Protein AF-A0A7S1RG28-F1 (afdb_monomer_lite)

Sequence (239 aa):
SLTQFTPASMEIRPFNLVERIYSILCLLFALITFSSFLGSITASISQLRKHTTECGKQQFILRTYFTKNKVSSGLSKTIWHFLKQNHFSQMTRGHKAHIEVLKLLPPHLQGMLNQELYHPYITRAPFFYHYAAFSSEGLVELCTKAISERTLICGEMLFTTGKVAEKMFFAASGFLRYEHPTGPCSQTIGTGAWIAEPVLWVKWVHVAPMIADTSSEIIALDAAGFRQIMPLFKRSLPF

InterPro domains:
  IPR000595 Cyclic nucleotide-binding domain [PS50042] (155-230)
  IPR014710 RmlC-like jelly roll fold [G3DSA:2.60.120.10] (98-237)
  IPR018490 Cyclic nucleotide-binding domain superfamily [SSF51206] (52-231)

Structure (mmCIF, N/CA/C/O backbone):
data_AF-A0A7S1RG28-F1
#
_entry.id   AF-A0A7S1RG28-F1
#
loop_
_atom_site.group_PDB
_atom_site.id
_atom_site.type_symbol
_atom_site.label_atom_id
_atom_site.label_alt_id
_atom_site.label_comp_id
_atom_site.label_asym_id
_atom_site.label_entity_id
_atom_site.label_seq_id
_atom_site.pdbx_PDB_ins_code
_atom_site.Cartn_x
_atom_site.Cartn_y
_atom_site.Cartn_z
_atom_site.occupancy
_atom_site.B_iso_or_equiv
_atom_site.auth_seq_id
_atom_site.auth_comp_id
_atom_site.auth_asym_id
_atom_site.auth_atom_id
_atom_site.pdbx_PDB_model_num
ATOM 1 N N . SER A 1 1 ? 35.827 -13.872 -40.451 1.00 44.75 1 SER A N 1
ATOM 2 C CA . SER A 1 1 ? 35.805 -12.449 -40.049 1.00 44.75 1 SER A CA 1
ATOM 3 C C . SER A 1 1 ? 36.229 -12.205 -38.591 1.00 44.75 1 SER A C 1
ATOM 5 O O . SER A 1 1 ? 36.011 -11.114 -38.088 1.00 44.75 1 SER A O 1
ATOM 7 N N . LEU A 1 2 ? 36.903 -13.156 -37.919 1.00 38.19 2 LEU A N 1
ATOM 8 C CA . LEU A 1 2 ? 37.447 -12.992 -36.555 1.00 38.19 2 LEU A CA 1
ATOM 9 C C . LEU A 1 2 ? 38.971 -12.720 -36.536 1.00 38.19 2 LEU A C 1
ATOM 11 O O . LEU A 1 2 ? 39.556 -12.504 -35.483 1.00 38.19 2 LEU A O 1
ATOM 15 N N . THR A 1 3 ? 39.625 -12.745 -37.700 1.00 42.38 3 THR A N 1
ATOM 16 C CA . THR A 1 3 ? 41.090 -12.699 -37.857 1.00 42.38 3 THR A CA 1
ATOM 17 C C . THR A 1 3 ? 41.675 -11.284 -37.917 1.00 42.38 3 THR A C 1
ATOM 19 O O . THR A 1 3 ? 42.869 -11.135 -38.129 1.00 42.38 3 THR A O 1
ATOM 22 N N . GLN A 1 4 ? 40.866 -10.239 -37.712 1.00 52.06 4 GLN A N 1
ATOM 23 C CA . GLN A 1 4 ? 41.288 -8.833 -37.820 1.00 52.06 4 GLN A CA 1
ATOM 24 C C . GLN A 1 4 ? 41.494 -8.142 -36.456 1.00 52.06 4 GLN A C 1
ATOM 26 O O . GLN A 1 4 ? 41.668 -6.930 -36.399 1.00 52.06 4 GLN A O 1
ATOM 31 N N . PHE A 1 5 ? 41.454 -8.896 -35.349 1.00 54.56 5 PHE A N 1
ATOM 32 C CA . PHE A 1 5 ? 41.591 -8.350 -33.988 1.00 54.56 5 PHE A CA 1
ATOM 33 C C . PHE A 1 5 ? 43.025 -8.334 -33.448 1.00 54.56 5 PHE A C 1
ATOM 35 O O . PHE A 1 5 ? 43.277 -7.795 -32.373 1.00 54.56 5 PHE A O 1
ATOM 42 N N . THR A 1 6 ? 43.981 -8.865 -34.200 1.00 51.84 6 THR A N 1
ATOM 43 C CA . THR A 1 6 ? 45.411 -8.689 -33.947 1.00 51.84 6 THR A CA 1
ATOM 44 C C . THR A 1 6 ? 46.063 -8.232 -35.251 1.00 51.84 6 THR A C 1
ATOM 46 O O . THR A 1 6 ? 45.635 -8.673 -36.320 1.00 51.84 6 THR A O 1
ATOM 49 N N . PRO A 1 7 ? 47.081 -7.352 -35.229 1.00 50.50 7 PRO A N 1
ATOM 50 C CA . PRO A 1 7 ? 47.873 -7.075 -36.418 1.00 50.50 7 PRO A CA 1
ATOM 51 C C . PRO A 1 7 ? 48.750 -8.306 -36.685 1.00 50.50 7 PRO A C 1
ATOM 53 O O . PRO A 1 7 ? 49.934 -8.330 -36.368 1.00 50.50 7 PRO A O 1
ATOM 56 N N . ALA A 1 8 ? 48.150 -9.376 -37.200 1.00 42.66 8 ALA A N 1
ATOM 57 C CA . ALA A 1 8 ? 48.842 -10.581 -37.616 1.00 42.66 8 ALA A CA 1
ATOM 58 C C . ALA A 1 8 ? 48.862 -10.634 -39.149 1.00 42.66 8 ALA A C 1
ATOM 60 O O . ALA A 1 8 ? 47.858 -10.927 -39.787 1.00 42.66 8 ALA A O 1
ATOM 61 N N . SER A 1 9 ? 50.044 -10.331 -39.697 1.00 49.97 9 SER A N 1
ATOM 62 C CA . SER A 1 9 ? 50.546 -10.763 -41.007 1.00 49.97 9 SER A CA 1
ATOM 63 C C . SER A 1 9 ? 49.628 -10.530 -42.217 1.00 49.97 9 SER A C 1
ATOM 65 O O . SER A 1 9 ? 48.937 -11.436 -42.676 1.00 49.97 9 SER A O 1
ATOM 67 N N . MET A 1 10 ? 49.708 -9.338 -42.814 1.00 56.50 10 MET A N 1
ATOM 68 C CA . MET A 1 10 ? 49.161 -9.080 -44.149 1.00 56.50 10 MET A CA 1
ATOM 69 C C . MET A 1 10 ? 50.280 -9.299 -45.184 1.00 56.50 10 MET A C 1
ATOM 71 O O . MET A 1 10 ? 51.261 -8.555 -45.198 1.00 56.50 10 MET A O 1
ATOM 75 N N . GLU A 1 11 ? 50.171 -10.335 -46.023 1.00 56.78 11 GLU A N 1
ATOM 76 C CA . GLU A 1 11 ? 51.178 -10.660 -47.057 1.00 56.78 11 GLU A CA 1
ATOM 77 C C . GLU A 1 11 ? 51.249 -9.614 -48.188 1.00 56.78 11 GLU A C 1
ATOM 79 O O . GLU A 1 11 ? 52.227 -9.561 -48.932 1.00 56.78 11 GLU A O 1
ATOM 84 N N . ILE A 1 12 ? 50.254 -8.727 -48.289 1.00 63.03 12 ILE A N 1
ATOM 85 C CA . ILE A 1 12 ? 50.165 -7.686 -49.318 1.00 63.03 12 ILE A CA 1
ATOM 86 C C . ILE A 1 12 ? 50.680 -6.366 -48.731 1.00 63.03 12 ILE A C 1
ATOM 88 O O . ILE A 1 12 ? 50.024 -5.747 -47.892 1.00 63.03 12 ILE A O 1
ATOM 92 N N . ARG A 1 13 ? 51.875 -5.940 -49.158 1.00 61.97 13 ARG A N 1
ATOM 93 C CA . ARG A 1 13 ? 52.488 -4.668 -48.743 1.00 61.97 13 ARG A CA 1
ATOM 94 C C . ARG A 1 13 ? 52.143 -3.563 -49.749 1.00 61.97 13 ARG A C 1
ATOM 96 O O . ARG A 1 13 ? 52.281 -3.801 -50.945 1.00 61.97 13 ARG A O 1
ATOM 103 N N . PRO A 1 14 ? 51.751 -2.357 -49.304 1.00 62.06 14 PRO A N 1
ATOM 104 C CA . PRO A 1 14 ? 51.474 -1.246 -50.209 1.00 62.06 14 PRO A CA 1
ATOM 105 C C . PRO A 1 14 ? 52.778 -0.723 -50.831 1.00 62.06 14 PRO A C 1
ATOM 107 O O . PRO A 1 14 ? 53.679 -0.239 -50.126 1.00 62.06 14 PRO A O 1
ATOM 110 N N . PHE A 1 15 ? 52.875 -0.809 -52.156 1.00 71.19 15 PHE A N 1
ATOM 111 C CA . PHE A 1 15 ? 54.041 -0.337 -52.909 1.00 71.19 15 PHE A CA 1
ATOM 112 C C . PHE A 1 15 ? 53.847 1.099 -53.402 1.00 71.19 15 PHE A C 1
ATOM 114 O O . PHE A 1 15 ? 54.808 1.867 -53.422 1.00 71.19 15 PHE A O 1
ATOM 121 N N . ASN A 1 16 ? 52.607 1.499 -53.700 1.00 81.75 16 ASN A N 1
ATOM 122 C CA . ASN A 1 16 ? 52.296 2.837 -54.201 1.00 81.75 16 ASN A CA 1
ATOM 123 C C . ASN A 1 16 ? 52.019 3.840 -53.068 1.00 81.75 16 ASN A C 1
ATOM 125 O O . ASN A 1 16 ? 51.442 3.502 -52.033 1.00 81.75 16 ASN A O 1
ATOM 129 N N . LEU A 1 17 ? 52.380 5.115 -53.277 1.00 82.12 17 LEU A N 1
ATOM 130 C CA . LEU A 1 17 ? 52.122 6.198 -52.311 1.00 82.12 17 LEU A CA 1
ATOM 131 C C . LEU A 1 17 ? 50.629 6.320 -51.958 1.00 82.12 17 LEU A C 1
ATOM 133 O O . LEU A 1 17 ? 50.288 6.493 -50.790 1.00 82.12 17 LEU A O 1
ATOM 137 N N . VAL A 1 18 ? 49.744 6.161 -52.947 1.00 82.88 18 VAL A N 1
ATOM 138 C CA . VAL A 1 18 ? 48.284 6.210 -52.758 1.00 82.88 18 VAL A CA 1
ATOM 139 C C . VAL A 1 18 ? 47.791 5.046 -51.888 1.00 82.88 18 VAL A C 1
ATOM 141 O O . VAL A 1 18 ? 47.014 5.258 -50.958 1.00 82.88 18 VAL A O 1
ATOM 144 N N . GLU A 1 19 ? 48.298 3.831 -52.118 1.00 82.56 19 GLU A N 1
ATOM 145 C CA . GLU A 1 19 ? 47.962 2.639 -51.320 1.00 82.56 19 GLU A CA 1
ATOM 146 C C . GLU A 1 19 ? 48.431 2.775 -49.865 1.00 82.56 19 GLU A C 1
ATOM 148 O O . GLU A 1 19 ? 47.734 2.352 -48.938 1.00 82.56 19 GLU A O 1
ATOM 153 N N . ARG A 1 20 ? 49.594 3.404 -49.642 1.00 82.88 20 ARG A N 1
ATOM 154 C CA . ARG A 1 20 ? 50.120 3.679 -48.296 1.00 82.88 20 ARG A CA 1
ATOM 155 C C . ARG A 1 20 ? 49.244 4.666 -47.536 1.00 82.88 20 ARG A C 1
ATOM 157 O O . ARG A 1 20 ? 48.901 4.395 -46.388 1.00 82.88 20 ARG A O 1
ATOM 164 N N . ILE A 1 21 ? 48.852 5.774 -48.169 1.00 86.94 21 ILE A N 1
ATOM 165 C CA . ILE A 1 21 ? 47.974 6.779 -47.550 1.00 86.94 21 ILE A CA 1
ATOM 166 C C . ILE A 1 21 ? 46.619 6.152 -47.199 1.00 86.94 21 ILE A C 1
ATOM 168 O O . ILE A 1 21 ? 46.148 6.304 -46.073 1.00 86.94 21 ILE A O 1
ATOM 172 N N . TYR A 1 22 ? 46.031 5.382 -48.118 1.00 83.56 22 TYR A N 1
ATOM 173 C CA . TYR A 1 22 ? 44.773 4.674 -47.871 1.00 83.56 22 TYR A CA 1
ATOM 174 C C . TYR A 1 22 ? 44.873 3.683 -46.700 1.00 83.56 22 TYR A C 1
ATOM 176 O O . TYR A 1 22 ? 44.004 3.663 -45.827 1.00 83.56 22 TYR A O 1
ATOM 184 N N . SER A 1 23 ? 45.961 2.908 -46.636 1.00 81.00 23 SER A N 1
ATOM 185 C CA . SER A 1 23 ? 46.205 1.951 -45.548 1.00 81.00 23 SER A CA 1
ATOM 186 C C . SER A 1 23 ? 46.335 2.646 -44.189 1.00 81.00 23 SER A C 1
ATOM 188 O O . SER A 1 23 ? 45.759 2.184 -43.206 1.00 81.00 23 SER A O 1
ATOM 190 N N . ILE A 1 24 ? 47.039 3.784 -44.128 1.00 85.12 24 ILE A N 1
ATOM 191 C CA . ILE A 1 24 ? 47.178 4.588 -42.902 1.00 85.12 24 ILE A CA 1
ATOM 192 C C . ILE A 1 24 ? 45.814 5.118 -42.447 1.00 85.12 24 ILE A C 1
ATOM 194 O O . ILE A 1 24 ? 45.475 4.997 -41.271 1.00 85.12 24 ILE A O 1
ATOM 198 N N . LEU A 1 25 ? 45.005 5.654 -43.367 1.00 85.62 25 LEU A N 1
ATOM 199 C CA . LEU A 1 25 ? 43.665 6.152 -43.045 1.00 85.62 25 LEU A CA 1
ATOM 200 C C . LEU A 1 25 ? 42.740 5.033 -42.546 1.00 85.62 25 LEU A C 1
ATOM 202 O O . LEU A 1 25 ? 42.034 5.225 -41.556 1.00 85.62 25 LEU A O 1
ATOM 206 N N . CYS A 1 26 ? 42.783 3.851 -43.168 1.00 83.00 26 CYS A N 1
ATOM 207 C CA . CYS A 1 26 ? 42.012 2.690 -42.720 1.00 83.00 26 CYS A CA 1
ATOM 208 C C . CYS A 1 26 ? 42.437 2.216 -41.325 1.00 83.00 26 CYS A C 1
ATOM 210 O O . CYS A 1 26 ? 41.577 1.914 -40.502 1.00 83.00 26 CYS A O 1
ATOM 212 N N . LEU A 1 27 ? 43.742 2.187 -41.032 1.00 83.50 27 LEU A N 1
ATOM 213 C CA . LEU A 1 27 ? 44.249 1.825 -39.706 1.00 83.50 27 LEU A CA 1
ATOM 214 C C . LEU A 1 27 ? 43.837 2.841 -38.637 1.00 83.50 27 LEU A C 1
ATOM 216 O O . LEU A 1 27 ? 43.422 2.441 -37.552 1.00 83.50 27 LEU A O 1
ATOM 220 N N . LEU A 1 28 ? 43.896 4.141 -38.940 1.00 86.81 28 LEU A N 1
ATOM 221 C CA . LEU A 1 28 ? 43.433 5.189 -38.026 1.00 86.81 28 LEU A CA 1
ATOM 222 C C . LEU A 1 28 ? 41.927 5.074 -37.759 1.00 86.81 28 LEU A C 1
ATOM 224 O O . LEU A 1 28 ? 41.500 5.134 -36.606 1.00 86.81 28 LEU A O 1
ATOM 228 N N . PHE A 1 29 ? 41.119 4.845 -38.796 1.00 85.50 29 PHE A N 1
ATOM 229 C CA . PHE A 1 29 ? 39.675 4.668 -38.645 1.00 85.50 29 PHE A CA 1
ATOM 230 C C . PHE A 1 29 ? 39.324 3.389 -37.869 1.00 85.50 29 PHE A C 1
ATOM 232 O O . PHE A 1 29 ? 38.474 3.413 -36.976 1.00 85.50 29 PHE A O 1
ATOM 239 N N . ALA A 1 30 ? 40.018 2.282 -38.145 1.00 83.44 30 ALA A N 1
ATOM 240 C CA . ALA A 1 30 ? 39.873 1.030 -37.407 1.00 83.44 30 ALA A CA 1
ATOM 241 C C . ALA A 1 30 ? 40.244 1.202 -35.926 1.00 83.44 30 ALA A C 1
ATOM 243 O O . ALA A 1 30 ? 39.520 0.735 -35.050 1.00 83.44 30 ALA A O 1
ATOM 244 N N . LEU A 1 31 ? 41.321 1.937 -35.628 1.00 86.31 31 LEU A N 1
ATOM 245 C CA . LEU A 1 31 ? 41.735 2.223 -34.255 1.00 86.31 31 LEU A CA 1
ATOM 246 C C . LEU A 1 31 ? 40.685 3.056 -33.504 1.00 86.31 31 LEU A C 1
ATOM 248 O O . LEU A 1 31 ? 40.368 2.751 -32.351 1.00 86.31 31 LEU A O 1
ATOM 252 N N . ILE A 1 32 ? 40.124 4.083 -34.150 1.00 88.44 32 ILE A N 1
ATOM 253 C CA . ILE A 1 32 ? 39.112 4.961 -33.546 1.00 88.44 32 ILE A CA 1
ATOM 254 C C . ILE A 1 32 ? 37.813 4.189 -33.282 1.00 88.44 32 ILE A C 1
ATOM 256 O O . ILE A 1 32 ? 37.275 4.241 -32.174 1.00 88.44 32 ILE A O 1
ATOM 260 N N . THR A 1 33 ? 37.322 3.444 -34.275 1.00 85.12 33 THR A N 1
ATOM 261 C CA . THR A 1 33 ? 36.082 2.660 -34.155 1.00 85.12 33 THR A CA 1
ATOM 262 C C . THR A 1 33 ? 36.212 1.548 -33.117 1.00 85.12 33 THR A C 1
ATOM 264 O O . THR A 1 33 ? 35.325 1.394 -32.276 1.00 85.12 33 THR A O 1
ATOM 267 N N . PHE A 1 34 ? 37.343 0.837 -33.091 1.00 86.88 34 PHE A N 1
ATOM 268 C CA . PHE A 1 34 ? 37.617 -0.183 -32.081 1.00 86.88 34 PHE A CA 1
ATOM 269 C C . PHE A 1 34 ? 37.698 0.405 -30.666 1.00 86.88 34 PHE A C 1
ATOM 271 O O . PHE A 1 34 ? 37.090 -0.132 -29.738 1.00 86.88 34 PHE A O 1
ATOM 278 N N . SER A 1 35 ? 38.383 1.540 -30.496 1.00 88.69 35 SER A N 1
ATOM 279 C CA . SER A 1 35 ? 38.493 2.209 -29.191 1.00 88.69 35 SER A CA 1
ATOM 280 C C . SER A 1 35 ? 37.133 2.692 -28.678 1.00 88.69 35 SER A C 1
ATOM 282 O O . SER A 1 35 ? 36.817 2.513 -27.502 1.00 88.69 35 SER A O 1
ATOM 284 N N . SER A 1 36 ? 36.298 3.253 -29.559 1.00 87.81 36 SER A N 1
ATOM 285 C CA . SER A 1 36 ? 34.933 3.666 -29.216 1.00 87.81 36 SER A CA 1
ATOM 286 C C . SER A 1 36 ? 34.069 2.471 -28.802 1.00 87.81 36 SER A C 1
ATOM 288 O O . SER A 1 36 ? 33.423 2.511 -27.754 1.00 87.81 36 SER A O 1
ATOM 290 N N . PHE A 1 37 ? 34.132 1.372 -29.557 1.00 88.69 37 PHE A N 1
ATOM 291 C CA . PHE A 1 37 ? 33.392 0.146 -29.263 1.00 88.69 37 PHE A CA 1
ATOM 292 C C . PHE A 1 37 ? 33.781 -0.465 -27.908 1.00 88.69 37 PHE A C 1
ATOM 294 O O . PHE A 1 37 ? 32.912 -0.782 -27.089 1.00 88.69 37 PHE A O 1
ATOM 301 N N . LEU A 1 38 ? 35.085 -0.566 -27.627 1.00 89.06 38 LEU A N 1
ATOM 302 C CA . LEU A 1 38 ? 35.592 -1.067 -26.349 1.00 89.06 38 LEU A CA 1
ATOM 303 C C . LEU A 1 38 ? 35.179 -0.158 -25.177 1.00 89.06 38 LEU A C 1
ATOM 305 O O . LEU A 1 38 ? 34.812 -0.649 -24.102 1.00 89.06 38 LEU A O 1
ATOM 309 N N . GLY A 1 39 ? 35.174 1.160 -25.397 1.00 88.50 39 GLY A N 1
ATOM 310 C CA . GLY A 1 39 ? 34.684 2.151 -24.440 1.00 88.50 39 GLY A CA 1
ATOM 311 C C . GLY A 1 39 ? 33.201 1.969 -24.106 1.00 88.50 39 GLY A C 1
ATOM 312 O O . GLY A 1 39 ? 32.841 1.927 -22.929 1.00 88.50 39 GLY A O 1
ATOM 313 N N . SER A 1 40 ? 32.344 1.776 -25.111 1.00 86.31 40 SER A N 1
ATOM 314 C CA . SER A 1 40 ? 30.903 1.557 -24.923 1.00 86.31 40 SER A CA 1
ATOM 315 C C . SER A 1 40 ? 30.583 0.257 -24.184 1.00 86.31 40 SER A C 1
ATOM 317 O O . SER A 1 40 ? 29.731 0.258 -23.290 1.00 86.31 40 SER A O 1
ATOM 319 N N . ILE A 1 41 ? 31.283 -0.843 -24.492 1.00 87.81 41 ILE A N 1
ATOM 320 C CA . ILE A 1 41 ? 31.136 -2.109 -23.752 1.00 87.81 41 ILE A CA 1
ATOM 321 C C . ILE A 1 41 ? 31.516 -1.903 -22.285 1.00 87.81 41 ILE A C 1
ATOM 323 O O . ILE A 1 41 ? 30.764 -2.272 -21.382 1.00 87.81 41 ILE A O 1
ATOM 327 N N . THR A 1 42 ? 32.661 -1.265 -22.039 1.00 86.62 42 THR A N 1
ATOM 328 C CA . THR A 1 42 ? 33.159 -1.020 -20.680 1.00 86.62 42 THR A CA 1
ATOM 329 C C . THR A 1 42 ? 32.208 -0.122 -19.888 1.00 86.62 42 THR A C 1
ATOM 331 O O . THR A 1 42 ? 31.895 -0.420 -18.733 1.00 86.62 42 THR A O 1
ATOM 334 N N . ALA A 1 43 ? 31.686 0.941 -20.507 1.00 82.94 43 ALA A N 1
ATOM 335 C CA . ALA A 1 43 ? 30.702 1.831 -19.899 1.00 82.94 43 ALA A CA 1
ATOM 336 C C . ALA A 1 43 ? 29.400 1.092 -19.549 1.00 82.94 43 ALA A C 1
ATOM 338 O O . ALA A 1 43 ? 28.902 1.232 -18.432 1.00 82.94 43 ALA A O 1
ATOM 339 N N . SER A 1 44 ? 28.899 0.242 -20.450 1.00 77.19 44 SER A N 1
ATOM 340 C CA . SER A 1 44 ? 27.684 -0.559 -20.234 1.00 77.19 44 SER A CA 1
ATOM 341 C C . SER A 1 44 ? 27.857 -1.562 -19.089 1.00 77.19 44 SER A C 1
ATOM 343 O O . SER A 1 44 ? 27.002 -1.667 -18.210 1.00 77.19 44 SER A O 1
ATOM 345 N N . ILE A 1 45 ? 29.003 -2.250 -19.032 1.00 82.44 45 ILE A N 1
ATOM 346 C CA . ILE A 1 45 ? 29.341 -3.159 -17.926 1.00 82.44 45 ILE A CA 1
ATOM 347 C C . ILE A 1 45 ? 29.459 -2.384 -16.607 1.00 82.44 45 ILE A C 1
ATOM 349 O O . ILE A 1 45 ? 29.001 -2.862 -15.569 1.00 82.44 45 ILE A O 1
ATOM 353 N N . SER A 1 46 ? 30.048 -1.186 -16.627 1.00 75.88 46 SER A N 1
ATOM 354 C CA . SER A 1 46 ? 30.174 -0.330 -15.444 1.00 75.88 46 SER A CA 1
ATOM 355 C C . SER A 1 46 ? 28.809 0.134 -14.924 1.00 75.88 46 SER A C 1
ATOM 357 O O . SER A 1 46 ? 28.544 0.037 -13.725 1.00 75.88 46 SER A O 1
ATOM 359 N N . GLN A 1 47 ? 27.901 0.545 -15.815 1.00 68.06 47 GLN A N 1
ATOM 360 C CA . GLN A 1 47 ? 26.523 0.909 -15.467 1.00 68.06 47 GLN A CA 1
ATOM 361 C C . GLN A 1 47 ? 25.744 -0.281 -14.884 1.00 68.06 47 GLN A C 1
ATOM 363 O O . GLN A 1 47 ? 25.133 -0.152 -13.821 1.00 68.06 47 GLN A O 1
ATOM 368 N N . LEU A 1 48 ? 25.843 -1.461 -15.506 1.00 65.88 48 LEU A N 1
ATOM 369 C CA . LEU A 1 48 ? 25.205 -2.689 -15.018 1.00 65.88 48 LEU A CA 1
ATOM 370 C C . LEU A 1 48 ? 25.744 -3.109 -13.637 1.00 65.88 48 LEU A C 1
ATOM 372 O O . LEU A 1 48 ? 24.991 -3.497 -12.736 1.00 65.88 48 LEU A O 1
ATOM 376 N N . ARG A 1 49 ? 27.061 -2.979 -13.430 1.00 63.94 49 ARG A N 1
ATOM 377 C CA . ARG A 1 49 ? 27.694 -3.226 -12.129 1.00 63.94 49 ARG A CA 1
ATOM 378 C C . ARG A 1 49 ? 27.278 -2.194 -11.090 1.00 63.94 49 ARG A C 1
ATOM 380 O O . ARG A 1 49 ? 27.060 -2.590 -9.949 1.00 63.94 49 ARG A O 1
ATOM 387 N N . LYS A 1 50 ? 27.130 -0.913 -11.439 1.00 53.50 50 LYS A N 1
ATOM 388 C CA . LYS A 1 50 ? 26.709 0.150 -10.507 1.00 53.50 50 LYS A CA 1
ATOM 389 C C . LYS A 1 50 ? 25.357 -0.177 -9.860 1.00 53.50 50 LYS A C 1
ATOM 391 O O . LYS A 1 50 ? 25.264 -0.160 -8.638 1.00 53.50 50 LYS A O 1
ATOM 396 N N . HIS A 1 51 ? 24.374 -0.612 -10.652 1.00 48.12 51 HIS A N 1
ATOM 397 C CA . HIS A 1 51 ? 23.037 -0.973 -10.158 1.00 48.12 51 HIS A CA 1
ATOM 398 C C . HIS A 1 51 ? 23.026 -2.251 -9.293 1.00 48.12 51 HIS A C 1
ATOM 400 O O . HIS A 1 51 ? 22.278 -2.356 -8.326 1.00 48.12 51 HIS A O 1
ATOM 406 N N . THR A 1 52 ? 23.895 -3.222 -9.594 1.00 53.22 52 THR A N 1
ATOM 407 C CA . THR A 1 52 ? 23.991 -4.478 -8.822 1.00 53.22 52 THR A CA 1
ATOM 408 C C . THR A 1 52 ? 24.833 -4.315 -7.545 1.00 53.22 52 THR A C 1
ATOM 410 O O . THR A 1 52 ? 24.639 -5.025 -6.557 1.00 53.22 52 THR A O 1
ATOM 413 N N . THR A 1 53 ? 25.781 -3.371 -7.534 1.00 55.59 53 THR A N 1
ATOM 414 C CA . THR A 1 53 ? 26.746 -3.222 -6.435 1.00 55.59 53 THR A CA 1
ATOM 415 C C . THR A 1 53 ? 26.276 -2.344 -5.286 1.00 55.59 53 THR A C 1
ATOM 417 O O . THR A 1 53 ? 26.785 -2.553 -4.195 1.00 55.59 53 THR A O 1
ATOM 420 N N . GLU A 1 54 ? 25.345 -1.400 -5.438 1.00 57.31 54 GLU A N 1
ATOM 421 C CA . GLU A 1 54 ? 24.966 -0.518 -4.314 1.00 57.31 54 GLU A CA 1
ATOM 422 C C . GLU A 1 54 ? 24.290 -1.276 -3.159 1.00 57.31 54 GLU A C 1
ATOM 424 O O . GLU A 1 54 ? 24.723 -1.165 -2.009 1.00 57.31 54 GLU A O 1
ATOM 429 N N . CYS A 1 55 ? 23.334 -2.155 -3.468 1.00 54.28 55 CYS A N 1
ATOM 430 C CA . CYS A 1 55 ? 22.695 -3.035 -2.485 1.00 54.28 55 CYS A CA 1
ATOM 431 C C . CYS A 1 55 ? 23.708 -4.014 -1.851 1.00 54.28 55 CYS A C 1
ATOM 433 O O . CYS A 1 55 ? 23.784 -4.147 -0.627 1.00 54.28 55 CYS A O 1
ATOM 435 N N . GLY A 1 56 ? 24.572 -4.633 -2.668 1.00 60.81 56 GLY A N 1
ATOM 436 C CA . GLY A 1 56 ? 25.626 -5.536 -2.189 1.00 60.81 56 GLY A CA 1
ATOM 437 C C . GLY A 1 56 ? 26.707 -4.842 -1.347 1.00 60.81 56 GLY A C 1
ATOM 438 O O . GLY A 1 56 ? 27.201 -5.415 -0.375 1.00 60.81 56 GLY A O 1
ATOM 439 N N . LYS A 1 57 ? 27.048 -3.586 -1.663 1.00 69.44 57 LYS A N 1
ATOM 440 C CA . LYS A 1 57 ? 28.018 -2.764 -0.921 1.00 69.44 57 LYS A CA 1
ATOM 441 C C . LYS A 1 57 ? 27.496 -2.409 0.464 1.00 69.44 57 LYS A C 1
ATOM 443 O O . LYS A 1 57 ? 28.219 -2.598 1.438 1.00 69.44 57 LYS A O 1
ATOM 448 N N . GLN A 1 58 ? 26.250 -1.946 0.575 1.00 63.09 58 GLN A N 1
ATOM 449 C CA . GLN A 1 58 ? 25.643 -1.635 1.874 1.00 63.09 58 GLN A CA 1
ATOM 450 C C . GLN A 1 58 ? 25.539 -2.887 2.759 1.00 63.09 58 GLN A C 1
ATOM 452 O O . GLN A 1 58 ? 25.890 -2.845 3.939 1.00 63.09 58 GLN A O 1
ATOM 457 N N . GLN A 1 59 ? 25.169 -4.030 2.169 1.00 68.88 59 GLN A N 1
ATOM 458 C CA . GLN A 1 59 ? 25.178 -5.334 2.839 1.00 68.88 59 GLN A CA 1
ATOM 459 C C . GLN A 1 59 ? 26.569 -5.718 3.364 1.00 68.88 59 GLN A C 1
ATOM 461 O O . GLN A 1 59 ? 26.703 -6.182 4.499 1.00 68.88 59 GLN A O 1
ATOM 466 N N . PHE A 1 60 ? 27.609 -5.514 2.556 1.00 73.12 60 PHE A N 1
ATOM 467 C CA . PHE A 1 60 ? 28.989 -5.822 2.923 1.00 73.12 60 PHE A CA 1
ATOM 468 C C . PHE A 1 60 ? 29.522 -4.913 4.043 1.00 73.12 60 PHE A C 1
ATOM 470 O O . PHE A 1 60 ? 30.115 -5.406 5.008 1.00 73.12 60 PHE A O 1
ATOM 477 N N . ILE A 1 61 ? 29.276 -3.602 3.956 1.00 74.19 61 ILE A N 1
ATOM 478 C CA . ILE A 1 61 ? 29.694 -2.618 4.967 1.00 74.19 61 ILE A CA 1
ATOM 479 C C . ILE A 1 61 ? 29.059 -2.943 6.321 1.00 74.19 61 ILE A C 1
ATOM 481 O O . ILE A 1 61 ? 29.757 -2.984 7.334 1.00 74.19 61 ILE A O 1
ATOM 485 N N . LEU A 1 62 ? 27.761 -3.253 6.336 1.00 73.50 62 LEU A N 1
ATOM 486 C CA . LEU A 1 62 ? 27.031 -3.566 7.561 1.00 73.50 62 LEU A CA 1
ATOM 487 C C . LEU A 1 62 ? 27.539 -4.853 8.233 1.00 73.50 62 LEU A C 1
ATOM 489 O O . LEU A 1 62 ? 27.777 -4.867 9.441 1.00 73.50 62 LEU A O 1
ATOM 493 N N . ARG A 1 63 ? 27.780 -5.921 7.455 1.00 73.88 63 ARG A N 1
ATOM 494 C CA . ARG A 1 63 ? 28.392 -7.159 7.979 1.00 73.88 63 ARG A CA 1
ATOM 495 C C . ARG A 1 63 ? 29.764 -6.885 8.583 1.00 73.88 63 ARG A C 1
ATOM 497 O O . ARG A 1 63 ? 30.062 -7.356 9.675 1.00 73.88 63 ARG A O 1
ATOM 504 N N . THR A 1 64 ? 30.577 -6.091 7.892 1.00 76.56 64 THR A N 1
ATOM 505 C CA . THR A 1 64 ? 31.920 -5.721 8.355 1.00 76.56 64 THR A CA 1
ATOM 506 C C . THR A 1 64 ? 31.860 -4.913 9.654 1.00 76.56 64 THR A C 1
ATOM 508 O O . THR A 1 64 ? 32.670 -5.132 10.554 1.00 76.56 64 THR A O 1
ATOM 511 N N . TYR A 1 65 ? 30.879 -4.019 9.788 1.00 72.50 65 TYR A N 1
ATOM 512 C CA . TYR A 1 65 ? 30.664 -3.215 10.989 1.00 72.50 65 TYR A CA 1
ATOM 513 C C . TYR A 1 65 ? 30.275 -4.064 12.210 1.00 72.50 65 TYR A C 1
ATOM 515 O O . TYR A 1 65 ? 30.853 -3.882 13.283 1.00 72.50 65 TYR A O 1
ATOM 523 N N . PHE A 1 66 ? 29.356 -5.026 12.058 1.00 77.19 66 PHE A N 1
ATOM 524 C CA . PHE A 1 66 ? 28.965 -5.921 13.157 1.00 77.19 66 PHE A CA 1
ATOM 525 C C . PHE A 1 66 ? 30.115 -6.815 13.621 1.00 77.19 66 PHE A C 1
ATOM 527 O O . PHE A 1 66 ? 30.320 -6.968 14.826 1.00 77.19 66 PHE A O 1
ATOM 534 N N . THR A 1 67 ? 30.911 -7.331 12.680 1.00 75.00 67 THR A N 1
ATOM 535 C CA . THR A 1 67 ? 32.094 -8.142 12.993 1.00 75.00 67 THR A CA 1
ATOM 536 C C . THR A 1 67 ? 33.159 -7.328 13.732 1.00 75.00 67 THR A C 1
ATOM 538 O O . THR A 1 67 ? 33.720 -7.809 14.714 1.00 75.00 67 THR A O 1
ATOM 541 N N . LYS A 1 68 ? 33.418 -6.079 13.315 1.00 78.25 68 LYS A N 1
ATOM 542 C CA . LYS A 1 68 ? 34.417 -5.208 13.963 1.00 78.25 68 LYS A CA 1
ATOM 543 C C . LYS A 1 68 ? 34.025 -4.799 15.384 1.00 78.25 68 LYS A C 1
ATOM 545 O O . LYS A 1 68 ? 34.883 -4.781 16.259 1.00 78.25 68 LYS A O 1
ATOM 550 N N . ASN A 1 69 ? 32.747 -4.511 15.621 1.00 74.94 69 ASN A N 1
ATOM 551 C CA . ASN A 1 69 ? 32.258 -4.059 16.928 1.00 74.94 69 ASN A CA 1
ATOM 552 C C . ASN A 1 69 ? 31.818 -5.204 17.857 1.00 74.94 69 ASN A C 1
ATOM 554 O O . ASN A 1 69 ? 31.249 -4.939 18.912 1.00 74.94 69 ASN A O 1
ATOM 558 N N . LYS A 1 70 ? 32.067 -6.471 17.483 1.00 81.69 70 LYS A N 1
ATOM 559 C CA . LYS A 1 70 ? 31.709 -7.672 18.266 1.00 81.69 70 LYS A CA 1
ATOM 560 C C . LYS A 1 70 ? 30.246 -7.671 18.735 1.00 81.69 70 LYS A C 1
ATOM 562 O O . LYS A 1 70 ? 29.938 -8.054 19.863 1.00 81.69 70 LYS A O 1
ATOM 567 N N . VAL A 1 71 ? 29.336 -7.232 17.867 1.00 72.25 71 VAL A N 1
ATOM 568 C CA . VAL A 1 71 ? 27.902 -7.203 18.176 1.00 72.25 71 VAL A CA 1
ATOM 569 C C . VAL A 1 71 ? 27.406 -8.638 18.369 1.00 72.25 71 VAL A C 1
ATOM 571 O O . VAL A 1 71 ? 27.758 -9.531 17.598 1.00 72.25 71 VAL A O 1
ATOM 574 N N . SER A 1 72 ? 26.578 -8.867 19.394 1.00 76.75 72 SER A N 1
ATOM 575 C CA . SER A 1 72 ? 25.997 -10.186 19.674 1.00 76.75 72 SER A CA 1
ATOM 576 C C . SER A 1 72 ? 25.361 -10.790 18.417 1.00 76.75 72 SER A C 1
ATOM 578 O O . SER A 1 72 ? 24.665 -10.107 17.657 1.00 76.75 72 SER A O 1
ATOM 580 N N . SER A 1 73 ? 25.595 -12.083 18.187 1.00 71.19 73 SER A N 1
ATOM 581 C CA . SER A 1 73 ? 25.115 -12.796 16.999 1.00 71.19 73 SER A CA 1
ATOM 582 C C . SER A 1 73 ? 23.585 -12.842 16.922 1.00 71.19 73 SER A C 1
ATOM 584 O O . SER A 1 73 ? 23.036 -12.823 15.822 1.00 71.19 73 SER A O 1
ATOM 586 N N . GLY A 1 74 ? 22.897 -12.831 18.070 1.00 64.81 74 GLY A N 1
ATOM 587 C CA . GLY A 1 74 ? 21.440 -12.708 18.149 1.00 64.81 74 GLY A CA 1
ATOM 588 C C . GLY A 1 74 ? 20.959 -11.342 17.659 1.00 64.81 74 GLY A C 1
ATOM 589 O O . GLY A 1 74 ? 20.170 -11.271 16.722 1.00 64.81 74 GLY A O 1
ATOM 590 N N . LEU A 1 75 ? 21.516 -10.259 18.208 1.00 56.44 75 LEU A N 1
ATOM 591 C CA . LEU A 1 75 ? 21.167 -8.886 17.826 1.00 56.44 75 LEU A CA 1
ATOM 592 C C . LEU A 1 75 ? 21.507 -8.596 16.354 1.00 56.44 75 LEU A C 1
ATOM 594 O O . LEU A 1 75 ? 20.695 -8.029 15.631 1.00 56.44 75 LEU A O 1
ATOM 598 N N . SER A 1 76 ? 22.665 -9.059 15.881 1.00 60.22 76 SER A N 1
ATOM 599 C CA . SER A 1 76 ? 23.093 -8.900 14.485 1.00 60.22 76 SER A CA 1
ATOM 600 C C . SER A 1 76 ? 22.162 -9.622 13.510 1.00 60.22 76 SER A C 1
ATOM 602 O O . SER A 1 76 ? 21.850 -9.083 12.452 1.00 60.22 76 SER A O 1
ATOM 604 N N . LYS A 1 77 ? 21.687 -10.827 13.859 1.00 65.81 77 LYS A N 1
ATOM 605 C CA . LYS A 1 77 ? 20.704 -11.568 13.053 1.00 65.81 77 LYS A CA 1
ATOM 606 C C . LYS A 1 77 ? 19.356 -10.858 13.026 1.00 65.81 77 LYS A C 1
ATOM 608 O O . LYS A 1 77 ? 18.779 -10.749 11.950 1.00 65.81 77 LYS A O 1
ATOM 613 N N . THR A 1 78 ? 18.892 -10.345 14.164 1.00 58.72 78 THR A N 1
ATOM 614 C CA . THR A 1 78 ? 17.636 -9.590 14.248 1.00 58.72 78 THR A CA 1
ATOM 615 C C . THR A 1 78 ? 17.706 -8.308 13.421 1.00 58.72 78 THR A C 1
ATOM 617 O O . THR A 1 78 ? 16.833 -8.077 12.590 1.00 58.72 78 THR A O 1
ATOM 620 N N . ILE A 1 79 ? 18.784 -7.525 13.549 1.00 62.28 79 ILE A N 1
ATOM 621 C CA . ILE A 1 79 ? 18.992 -6.302 12.757 1.00 62.28 79 ILE A CA 1
ATOM 622 C C . ILE A 1 79 ? 19.136 -6.632 11.263 1.00 62.28 79 ILE A C 1
ATOM 624 O O . ILE A 1 79 ? 18.583 -5.935 10.417 1.00 62.28 79 ILE A O 1
ATOM 628 N N . TRP A 1 80 ? 19.837 -7.714 10.913 1.00 66.62 80 TRP A N 1
ATOM 629 C CA . TRP A 1 80 ? 19.984 -8.156 9.524 1.00 66.62 80 TRP A CA 1
ATOM 630 C C . TRP A 1 80 ? 18.657 -8.600 8.906 1.00 66.62 80 TRP A C 1
ATOM 632 O O . TRP A 1 80 ? 18.358 -8.248 7.766 1.00 66.62 80 TRP A O 1
ATOM 642 N N . HIS A 1 81 ? 17.862 -9.371 9.650 1.00 60.25 81 HIS A N 1
ATOM 643 C CA . HIS A 1 81 ? 16.537 -9.810 9.229 1.00 60.25 81 HIS A CA 1
ATOM 644 C C . HIS A 1 81 ? 15.619 -8.604 9.011 1.00 60.25 81 HIS A C 1
ATOM 646 O O . HIS A 1 81 ? 15.042 -8.462 7.936 1.00 60.25 81 HIS A O 1
ATOM 652 N N . PHE A 1 82 ? 15.611 -7.681 9.972 1.00 57.62 82 PHE A N 1
ATOM 653 C CA . PHE A 1 82 ? 14.873 -6.429 9.908 1.00 57.62 82 PHE A CA 1
ATOM 654 C C . PHE A 1 82 ? 15.277 -5.582 8.690 1.00 57.62 82 PHE A C 1
ATOM 656 O O . PHE A 1 82 ? 14.429 -5.218 7.889 1.00 57.62 82 PHE A O 1
ATOM 663 N N . LEU A 1 83 ? 16.568 -5.323 8.456 1.00 59.28 83 LEU A N 1
ATOM 664 C CA . LEU A 1 83 ? 17.020 -4.510 7.314 1.00 59.28 83 LEU A CA 1
ATOM 665 C C . LEU A 1 83 ? 16.795 -5.190 5.956 1.00 59.28 83 LEU A C 1
ATOM 667 O O . LEU A 1 83 ? 16.482 -4.516 4.973 1.00 59.28 83 LEU A O 1
ATOM 671 N N . LYS A 1 84 ? 16.894 -6.524 5.894 1.00 62.47 84 LYS A N 1
ATOM 672 C CA . LYS A 1 84 ? 16.556 -7.291 4.688 1.00 62.47 84 LYS A CA 1
ATOM 673 C C . LYS A 1 84 ? 15.071 -7.226 4.354 1.00 62.47 84 LYS A C 1
ATOM 675 O O . LYS A 1 84 ? 14.736 -7.188 3.176 1.00 62.47 84 LYS A O 1
ATOM 680 N N . GLN A 1 85 ? 14.223 -7.184 5.375 1.00 54.25 85 GLN A N 1
ATOM 681 C CA . GLN A 1 85 ? 12.775 -7.095 5.243 1.00 54.25 85 GLN A CA 1
ATOM 682 C C . GLN A 1 85 ? 12.259 -5.651 5.111 1.00 54.25 85 GLN A C 1
ATOM 684 O O . GLN A 1 85 ? 11.158 -5.463 4.598 1.00 54.25 85 GLN A O 1
ATOM 689 N N . ASN A 1 86 ? 13.052 -4.641 5.496 1.00 51.03 86 ASN A N 1
ATOM 690 C CA . ASN A 1 86 ? 12.622 -3.239 5.546 1.00 51.03 86 ASN A CA 1
ATOM 691 C C . ASN A 1 86 ? 13.290 -2.299 4.529 1.00 51.03 86 ASN A C 1
ATOM 693 O O . ASN A 1 86 ? 12.639 -1.351 4.108 1.00 51.03 86 ASN A O 1
ATOM 697 N N . HIS A 1 87 ? 14.551 -2.524 4.136 1.00 50.62 87 HIS A N 1
ATOM 698 C CA . HIS A 1 87 ? 15.310 -1.610 3.259 1.00 50.62 87 HIS A CA 1
ATOM 699 C C . HIS A 1 87 ? 15.596 -2.217 1.877 1.00 50.62 87 HIS A C 1
ATOM 701 O O . HIS A 1 87 ? 15.486 -1.542 0.858 1.00 50.62 87 HIS A O 1
ATOM 707 N N . PHE A 1 88 ? 15.925 -3.512 1.803 1.00 50.97 88 PHE A N 1
ATOM 708 C CA . PHE A 1 88 ? 16.190 -4.164 0.510 1.00 50.97 88 PHE A CA 1
ATOM 709 C C . PHE A 1 88 ? 14.908 -4.526 -0.264 1.00 50.97 88 PHE A C 1
ATOM 711 O O . PHE A 1 88 ? 14.941 -4.627 -1.486 1.00 50.97 88 PHE A O 1
ATOM 718 N N . SER A 1 89 ? 13.774 -4.641 0.425 1.00 46.16 89 SER A N 1
ATOM 719 C CA . SER A 1 89 ? 12.431 -4.867 -0.136 1.00 46.16 89 SER A CA 1
ATOM 720 C C . SER A 1 89 ? 11.770 -3.591 -0.671 1.00 46.16 89 SER A C 1
ATOM 722 O O . SER A 1 89 ? 11.059 -3.674 -1.671 1.00 46.16 89 SER A O 1
ATOM 724 N N . GLN A 1 90 ? 12.055 -2.412 -0.095 1.00 46.47 90 GLN A N 1
ATOM 725 C CA . GLN A 1 90 ? 11.578 -1.115 -0.617 1.00 46.47 90 GLN A CA 1
ATOM 726 C C . GLN A 1 90 ? 12.060 -0.847 -2.052 1.00 46.47 90 GLN A C 1
ATOM 728 O O . GLN A 1 90 ? 11.366 -0.216 -2.839 1.00 46.47 90 GLN A O 1
ATOM 733 N N . MET A 1 91 ? 13.212 -1.402 -2.444 1.00 46.25 91 MET A N 1
ATOM 734 C CA . MET A 1 91 ? 13.720 -1.309 -3.819 1.00 46.25 91 MET A CA 1
ATOM 735 C C . MET A 1 91 ? 12.917 -2.149 -4.833 1.00 46.25 91 MET A C 1
ATOM 737 O O . MET A 1 91 ? 13.165 -2.039 -6.029 1.00 46.25 91 MET A O 1
ATOM 741 N N . THR A 1 92 ? 11.991 -3.016 -4.393 1.00 46.50 92 THR A N 1
ATOM 742 C CA . THR A 1 92 ? 11.318 -3.995 -5.278 1.00 46.50 92 THR A CA 1
ATOM 743 C C . THR A 1 92 ? 9.887 -3.597 -5.663 1.00 46.50 92 THR A C 1
ATOM 745 O O . THR A 1 92 ? 9.378 -4.075 -6.673 1.00 46.50 92 THR A O 1
ATOM 748 N N . ARG A 1 93 ? 9.231 -2.703 -4.912 1.00 51.91 93 ARG A N 1
ATOM 749 C CA . ARG A 1 93 ? 7.919 -2.140 -5.269 1.00 51.91 93 ARG A CA 1
ATOM 750 C C . ARG A 1 93 ? 8.026 -0.623 -5.330 1.00 51.91 93 ARG A C 1
ATOM 752 O O . ARG A 1 93 ? 7.901 0.053 -4.321 1.00 51.91 93 ARG A O 1
ATOM 759 N N . GLY A 1 94 ? 8.291 -0.087 -6.518 1.00 56.97 94 GLY A N 1
ATOM 760 C CA . GLY A 1 94 ? 8.135 1.347 -6.740 1.00 56.97 94 GLY A CA 1
ATOM 761 C C . GLY A 1 94 ? 6.656 1.716 -6.650 1.00 56.97 94 GLY A C 1
ATOM 762 O O . GLY A 1 94 ? 5.850 1.135 -7.376 1.00 56.97 94 GLY A O 1
ATOM 763 N N . HIS A 1 9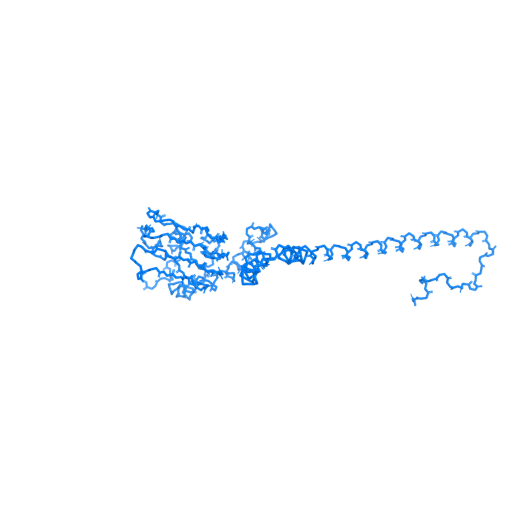5 ? 6.305 2.668 -5.781 1.00 60.03 95 HIS A N 1
ATOM 764 C CA . HIS A 1 95 ? 4.960 3.252 -5.738 1.00 60.03 95 HIS A CA 1
ATOM 765 C C . HIS A 1 95 ? 4.540 3.732 -7.115 1.00 60.03 95 HIS A C 1
ATOM 767 O O . HIS A 1 95 ? 5.317 4.415 -7.794 1.00 60.03 95 HIS A O 1
ATOM 773 N N . LYS A 1 96 ? 3.276 3.497 -7.482 1.00 61.38 96 LYS A N 1
ATOM 774 C CA . LYS A 1 96 ? 2.725 4.004 -8.749 1.00 61.38 96 LYS A CA 1
ATOM 775 C C . LYS A 1 96 ? 2.944 5.517 -8.886 1.00 61.38 96 LYS A C 1
ATOM 777 O O . LYS A 1 96 ? 3.262 6.005 -9.968 1.00 61.38 96 LYS A O 1
ATOM 782 N N . ALA A 1 97 ? 2.823 6.253 -7.779 1.00 60.47 97 ALA A N 1
ATOM 783 C CA . ALA A 1 97 ? 3.004 7.704 -7.735 1.00 60.47 97 ALA A CA 1
ATOM 784 C C . ALA A 1 97 ? 4.427 8.171 -8.105 1.00 60.47 97 ALA A C 1
ATOM 786 O O . ALA A 1 97 ? 4.586 9.279 -8.619 1.00 60.47 97 ALA A O 1
ATOM 787 N N . HIS A 1 98 ? 5.442 7.334 -7.867 1.00 53.81 98 HIS A N 1
ATOM 788 C CA . HIS A 1 98 ? 6.850 7.647 -8.121 1.00 53.81 98 HIS A CA 1
ATOM 789 C C . HIS A 1 98 ? 7.288 7.302 -9.556 1.00 53.81 98 HIS A C 1
ATOM 791 O O . HIS A 1 98 ? 8.339 7.744 -10.011 1.00 53.81 98 HIS A O 1
ATOM 797 N N . ILE A 1 99 ? 6.480 6.540 -10.302 1.00 61.16 99 ILE A N 1
ATOM 798 C CA . ILE A 1 99 ? 6.792 6.153 -11.681 1.00 61.16 99 ILE A CA 1
ATOM 799 C C . ILE A 1 99 ? 6.146 7.161 -12.636 1.00 61.16 99 ILE A C 1
ATOM 801 O O . ILE A 1 99 ? 5.014 6.992 -13.088 1.00 61.16 99 ILE A O 1
ATOM 805 N N . GLU A 1 100 ? 6.881 8.224 -12.966 1.00 58.56 100 GLU A N 1
ATOM 806 C CA . GLU A 1 100 ? 6.394 9.314 -13.827 1.00 58.56 100 GLU A CA 1
ATOM 807 C C . GLU A 1 100 ? 5.927 8.837 -15.208 1.00 58.56 100 GLU A C 1
ATOM 809 O O . GLU A 1 100 ? 4.953 9.361 -15.743 1.00 58.56 100 GLU A O 1
ATOM 814 N N . VAL A 1 101 ? 6.546 7.781 -15.747 1.00 52.09 101 VAL A N 1
ATOM 815 C CA . VAL A 1 101 ? 6.170 7.180 -17.038 1.00 52.09 101 VAL A CA 1
ATOM 816 C C . VAL A 1 101 ? 4.728 6.660 -17.028 1.00 52.09 101 VAL A C 1
ATOM 818 O O . VAL A 1 101 ? 4.036 6.760 -18.039 1.00 52.09 101 VAL A O 1
ATOM 821 N N . LEU A 1 102 ? 4.223 6.170 -15.888 1.00 53.66 102 LEU A N 1
ATOM 822 C CA . LEU A 1 102 ? 2.844 5.678 -15.793 1.00 53.66 102 LEU A CA 1
ATOM 823 C C . LEU A 1 102 ? 1.807 6.803 -15.913 1.00 53.66 102 LEU A C 1
ATOM 825 O O . LEU A 1 102 ? 0.656 6.526 -16.242 1.00 53.66 102 LEU A O 1
ATOM 829 N N . LYS A 1 103 ? 2.196 8.069 -15.700 1.00 67.44 103 LYS A N 1
ATOM 830 C CA . LYS A 1 103 ? 1.309 9.226 -15.906 1.00 67.44 103 LYS A CA 1
ATOM 831 C C . LYS A 1 103 ? 1.033 9.491 -17.389 1.00 67.44 103 LYS A C 1
ATOM 833 O O . LYS A 1 103 ? 0.018 10.099 -17.706 1.00 67.44 103 LYS A O 1
ATOM 838 N N . LEU A 1 104 ? 1.904 9.020 -18.287 1.00 62.19 104 LEU A N 1
ATOM 839 C CA . LEU A 1 104 ? 1.763 9.175 -19.740 1.00 62.19 104 LEU A CA 1
ATOM 840 C C . LEU A 1 104 ? 0.765 8.181 -20.354 1.00 62.19 104 LEU A C 1
ATOM 842 O O . LEU A 1 104 ? 0.403 8.312 -21.521 1.00 62.19 104 LEU A O 1
ATOM 846 N N . LEU A 1 105 ? 0.325 7.178 -19.587 1.00 63.53 105 LEU A N 1
ATOM 847 C CA . LEU A 1 105 ? -0.647 6.197 -20.054 1.00 63.53 105 LEU A CA 1
ATOM 848 C C . LEU A 1 105 ? -2.018 6.855 -20.287 1.00 63.53 105 LEU A C 1
ATOM 850 O O . LEU A 1 105 ? -2.476 7.611 -19.428 1.00 63.53 105 LEU A O 1
ATOM 854 N N . PRO A 1 106 ? -2.723 6.516 -21.380 1.00 72.81 106 PRO A N 1
ATOM 855 C CA . PRO A 1 106 ? -4.127 6.862 -21.563 1.00 72.81 106 PRO A CA 1
ATOM 856 C C . PRO A 1 106 ? -5.004 6.427 -20.373 1.00 72.81 106 PRO A C 1
ATOM 858 O O . PRO A 1 106 ? -4.748 5.375 -19.778 1.00 72.81 106 PRO A O 1
ATOM 861 N N . PRO A 1 107 ? -6.087 7.162 -20.058 1.00 73.19 107 PRO A N 1
ATOM 862 C CA . PRO A 1 107 ? -6.901 6.921 -18.863 1.00 73.19 107 PRO A CA 1
ATOM 863 C C . PRO A 1 107 ? -7.514 5.513 -18.813 1.00 73.19 107 PRO A C 1
ATOM 865 O O . PRO A 1 107 ? -7.589 4.918 -17.742 1.00 73.19 107 PRO A O 1
ATOM 868 N N . HIS A 1 108 ? -7.878 4.935 -19.963 1.00 71.00 108 HIS A N 1
ATOM 869 C CA . HIS A 1 108 ? -8.406 3.569 -20.026 1.00 71.00 108 HIS A CA 1
ATOM 870 C C . HIS A 1 108 ? -7.366 2.514 -19.596 1.00 71.00 108 HIS A C 1
ATOM 872 O O . HIS A 1 108 ? -7.696 1.611 -18.831 1.00 71.00 108 HIS A O 1
ATOM 878 N N . LEU A 1 109 ? -6.095 2.659 -20.001 1.00 63.03 109 LEU A N 1
ATOM 879 C CA . LEU A 1 109 ? -5.014 1.755 -19.581 1.00 63.03 109 LEU A CA 1
ATOM 880 C C . LEU A 1 109 ? -4.644 1.953 -18.111 1.00 63.03 109 LEU A C 1
ATOM 882 O O . LEU A 1 109 ? -4.321 0.986 -17.425 1.00 63.03 109 LEU A O 1
ATOM 886 N N . GLN A 1 110 ? -4.721 3.188 -17.604 1.00 67.19 110 GLN A N 1
ATOM 887 C CA . GLN A 1 110 ? -4.527 3.450 -16.176 1.00 67.19 110 GLN A CA 1
ATOM 888 C C . GLN A 1 110 ? -5.598 2.757 -15.326 1.00 67.19 110 GLN A C 1
ATOM 890 O O . GLN A 1 110 ? -5.263 2.194 -14.285 1.00 67.19 110 GLN A O 1
ATOM 895 N N . GLY A 1 111 ? -6.858 2.771 -15.776 1.00 70.38 111 GLY A N 1
ATOM 896 C CA . GLY A 1 111 ? -7.961 2.069 -15.121 1.00 70.38 111 GLY A CA 1
ATOM 897 C C . GLY A 1 111 ? -7.741 0.557 -15.065 1.00 70.38 111 GLY A C 1
ATOM 898 O O . GLY A 1 111 ? -7.821 -0.028 -13.987 1.00 70.38 111 GLY A O 1
ATOM 899 N N . MET A 1 112 ? -7.368 -0.060 -16.192 1.00 68.81 112 MET A N 1
ATOM 900 C CA . MET A 1 112 ? -7.055 -1.497 -16.249 1.00 68.81 112 MET A CA 1
ATOM 901 C C . MET A 1 112 ? -5.874 -1.872 -15.344 1.00 68.81 112 MET A C 1
ATOM 903 O O . MET A 1 112 ? -5.940 -2.854 -14.609 1.00 68.81 112 MET A O 1
ATOM 907 N N . LEU A 1 113 ? -4.810 -1.063 -15.340 1.00 71.88 113 LEU A N 1
ATOM 908 C CA . LEU A 1 113 ? -3.657 -1.278 -14.464 1.00 71.88 113 LEU A CA 1
ATOM 909 C C . LEU A 1 113 ? -4.038 -1.178 -12.981 1.00 71.88 113 LEU A C 1
ATOM 911 O O . LEU A 1 113 ? -3.627 -2.014 -12.182 1.00 71.88 113 LEU A O 1
ATOM 915 N N . ASN A 1 114 ? -4.822 -0.164 -12.608 1.00 79.12 114 ASN A N 1
ATOM 916 C CA . ASN A 1 114 ? -5.299 0.013 -11.236 1.00 79.12 114 ASN A CA 1
ATOM 917 C C . ASN A 1 114 ? -6.173 -1.148 -10.778 1.00 79.12 114 ASN A C 1
ATOM 919 O O . ASN A 1 114 ? -6.079 -1.572 -9.628 1.00 79.12 114 ASN A O 1
ATOM 923 N N . GLN A 1 115 ? -7.028 -1.644 -11.671 1.00 76.88 115 GLN A N 1
ATOM 924 C CA . GLN A 1 115 ? -7.837 -2.817 -11.401 1.00 76.88 115 GLN A CA 1
ATOM 925 C C . GLN A 1 115 ? -6.932 -4.002 -11.066 1.00 76.88 115 GLN A C 1
ATOM 927 O O . GLN A 1 115 ? -7.036 -4.524 -9.965 1.00 76.88 115 GLN A O 1
ATOM 932 N N . GLU A 1 116 ? -5.991 -4.365 -11.935 1.00 76.44 116 GLU A N 1
ATOM 933 C CA . GLU A 1 116 ? -5.070 -5.484 -11.683 1.00 76.44 116 GLU A CA 1
ATOM 934 C C . GLU A 1 116 ? -4.234 -5.306 -10.405 1.00 76.44 116 GLU A C 1
ATOM 936 O O . GLU A 1 116 ? -4.043 -6.249 -9.635 1.00 76.44 116 GLU A O 1
ATOM 941 N N . LEU A 1 117 ? -3.771 -4.085 -10.126 1.00 79.81 117 LEU A N 1
ATOM 942 C CA . LEU A 1 117 ? -2.926 -3.813 -8.965 1.00 79.81 117 LEU A CA 1
ATOM 943 C C . LEU A 1 117 ? -3.690 -3.926 -7.637 1.00 79.81 117 LEU A C 1
ATOM 945 O O . LEU A 1 117 ? -3.183 -4.506 -6.674 1.00 79.81 117 LEU A O 1
ATOM 949 N N . TYR A 1 118 ? -4.894 -3.347 -7.566 1.00 87.25 118 TYR A N 1
ATOM 950 C CA . TYR A 1 118 ? -5.615 -3.155 -6.305 1.00 87.25 118 TYR A CA 1
ATOM 951 C C . TYR A 1 118 ? -6.733 -4.172 -6.066 1.00 87.25 118 TYR A C 1
ATOM 953 O O . TYR A 1 118 ? -7.035 -4.477 -4.909 1.00 87.25 118 TYR A O 1
ATOM 961 N N . HIS A 1 119 ? -7.307 -4.761 -7.119 1.00 85.00 119 HIS A N 1
ATOM 962 C CA . HIS A 1 119 ? -8.351 -5.784 -7.021 1.00 85.00 119 HIS A CA 1
ATOM 963 C C . HIS A 1 119 ? -8.046 -6.907 -6.011 1.00 85.00 119 HIS A C 1
ATOM 965 O O . HIS A 1 119 ? -8.903 -7.155 -5.156 1.00 85.00 119 HIS A O 1
ATOM 971 N N . PR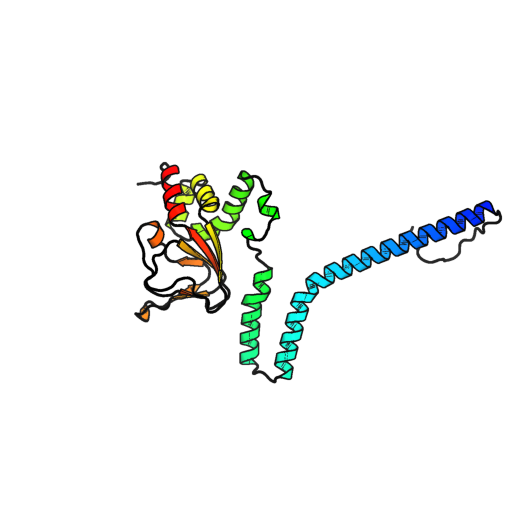O A 1 120 ? -6.862 -7.562 -6.004 1.00 87.06 120 PRO A N 1
ATOM 972 C CA . PRO A 1 120 ? -6.585 -8.666 -5.075 1.00 87.06 120 PRO A CA 1
ATOM 973 C C . PRO A 1 120 ? -6.494 -8.242 -3.602 1.00 87.06 120 PRO A C 1
ATOM 975 O O . PRO A 1 120 ? -6.501 -9.099 -2.716 1.00 87.06 120 PRO A O 1
ATOM 978 N N . TYR A 1 121 ? -6.376 -6.942 -3.324 1.00 89.19 121 TYR A N 1
ATOM 979 C CA . TYR A 1 121 ? -6.351 -6.398 -1.968 1.00 89.19 121 TYR A CA 1
ATOM 980 C C . TYR A 1 121 ? -7.744 -5.981 -1.512 1.00 89.19 121 TYR A C 1
ATOM 982 O O . TYR A 1 121 ? -8.165 -6.353 -0.420 1.00 89.19 121 TYR A O 1
ATOM 990 N N . ILE A 1 122 ? -8.476 -5.265 -2.366 1.00 90.38 122 ILE A N 1
ATOM 991 C CA . ILE A 1 122 ? -9.806 -4.743 -2.044 1.00 90.38 122 ILE A CA 1
ATOM 992 C C . ILE A 1 122 ? -10.816 -5.878 -1.864 1.00 90.38 122 ILE A C 1
ATOM 994 O O . ILE A 1 122 ? -11.570 -5.885 -0.893 1.00 90.38 122 ILE A O 1
ATOM 998 N N . THR A 1 123 ? -10.797 -6.870 -2.761 1.00 90.50 123 THR A N 1
ATOM 999 C CA . THR A 1 123 ? -11.725 -8.017 -2.737 1.00 90.50 123 THR A CA 1
ATOM 1000 C C . THR A 1 123 ? -11.505 -8.963 -1.556 1.00 90.50 123 THR A C 1
ATOM 1002 O O . THR A 1 123 ? -12.255 -9.918 -1.388 1.00 90.50 123 THR A O 1
ATOM 1005 N N . ARG A 1 124 ? -10.517 -8.696 -0.693 1.00 89.06 124 ARG A N 1
ATOM 1006 C CA . ARG A 1 124 ? -10.379 -9.396 0.590 1.00 89.06 124 ARG A CA 1
ATOM 1007 C C . ARG A 1 124 ? -11.449 -8.981 1.588 1.00 89.06 124 ARG A C 1
ATOM 1009 O O . ARG A 1 124 ? -11.808 -9.793 2.433 1.00 89.06 124 ARG A O 1
ATOM 1016 N N . ALA A 1 125 ? -11.952 -7.746 1.500 1.00 91.81 125 ALA A N 1
ATOM 1017 C CA . ALA A 1 125 ? -13.099 -7.366 2.309 1.00 91.81 125 ALA A CA 1
ATOM 1018 C C . ALA A 1 125 ? -14.378 -7.934 1.662 1.00 91.81 125 ALA A C 1
ATOM 1020 O O . ALA A 1 125 ? -14.608 -7.691 0.469 1.00 91.81 125 ALA A O 1
ATOM 1021 N N . PRO A 1 126 ? -15.236 -8.638 2.424 1.00 92.12 126 PRO A N 1
ATOM 1022 C CA . PRO A 1 126 ? -16.407 -9.326 1.877 1.00 92.12 126 PRO A CA 1
ATOM 1023 C C . PRO A 1 126 ? -17.337 -8.430 1.052 1.00 92.12 126 PRO A C 1
ATOM 1025 O O . PRO A 1 126 ? -17.806 -8.837 -0.008 1.00 92.12 126 PRO A O 1
ATOM 1028 N N . PHE A 1 127 ? -17.555 -7.184 1.489 1.00 91.56 127 PHE A N 1
ATOM 1029 C CA . PHE A 1 127 ? -18.370 -6.219 0.748 1.00 91.56 127 PHE A CA 1
ATOM 1030 C C . PHE A 1 127 ? -17.865 -6.026 -0.689 1.00 91.56 127 PHE A C 1
ATOM 1032 O O . PHE A 1 127 ? -18.636 -6.132 -1.644 1.00 91.56 127 PHE A O 1
ATOM 1039 N N . PHE A 1 128 ? -16.563 -5.783 -0.860 1.00 92.12 128 PHE A N 1
ATOM 1040 C CA . PHE A 1 128 ? -16.011 -5.506 -2.181 1.00 92.12 128 PHE A CA 1
ATOM 1041 C C . PHE A 1 128 ? -15.878 -6.751 -3.051 1.00 92.12 128 PHE A C 1
ATOM 1043 O O . PHE A 1 128 ? -15.947 -6.628 -4.270 1.00 92.12 128 PHE A O 1
ATOM 1050 N N . TYR A 1 129 ? -15.719 -7.934 -2.452 1.00 91.38 129 TYR A N 1
ATOM 1051 C CA . TYR A 1 129 ? -15.791 -9.197 -3.186 1.00 91.38 129 TYR A CA 1
ATOM 1052 C C . TYR A 1 129 ? -17.132 -9.329 -3.917 1.00 91.38 129 TYR A C 1
ATOM 1054 O O . TYR A 1 129 ? -17.173 -9.584 -5.119 1.00 91.38 129 TYR A O 1
ATOM 1062 N N . HIS A 1 130 ? -18.234 -9.079 -3.206 1.00 89.56 130 HIS A N 1
ATOM 1063 C CA . HIS A 1 130 ? -19.563 -9.102 -3.807 1.00 89.56 130 HIS A CA 1
ATOM 1064 C C . HIS A 1 130 ? -19.762 -7.947 -4.787 1.00 89.56 130 HIS A C 1
ATOM 1066 O O . HIS A 1 130 ? -20.233 -8.168 -5.898 1.00 89.56 130 HIS A O 1
ATOM 1072 N N . TYR A 1 131 ? -19.351 -6.730 -4.425 1.00 88.81 131 TYR A N 1
ATOM 1073 C CA . TYR A 1 131 ? -19.468 -5.565 -5.304 1.00 88.81 131 TYR A CA 1
ATOM 1074 C C . TYR A 1 131 ? -18.750 -5.761 -6.649 1.00 88.81 131 TYR A C 1
ATOM 1076 O O . TYR A 1 131 ? -19.303 -5.406 -7.686 1.00 88.81 131 TYR A O 1
ATOM 1084 N N . ALA A 1 132 ? -17.570 -6.393 -6.649 1.00 89.00 132 ALA A N 1
ATOM 1085 C CA . ALA A 1 132 ? -16.825 -6.723 -7.863 1.00 89.00 132 ALA A CA 1
ATOM 1086 C C . ALA A 1 132 ? -17.622 -7.618 -8.825 1.00 89.00 132 ALA A C 1
ATOM 1088 O O . ALA A 1 132 ? -17.538 -7.440 -10.038 1.00 89.00 132 ALA A O 1
ATOM 1089 N N . ALA A 1 133 ? -18.411 -8.555 -8.286 1.00 87.00 133 ALA A N 1
ATOM 1090 C CA . ALA A 1 133 ? -19.260 -9.441 -9.077 1.00 87.00 133 ALA A CA 1
ATOM 1091 C C . ALA A 1 133 ? -20.475 -8.716 -9.682 1.00 87.00 133 ALA A C 1
ATOM 1093 O O . ALA A 1 133 ? -20.940 -9.098 -10.753 1.00 87.00 133 ALA A O 1
ATOM 1094 N N . PHE A 1 134 ? -20.984 -7.672 -9.019 1.00 85.75 134 PHE A N 1
ATOM 1095 C CA . PHE A 1 134 ? -22.133 -6.901 -9.504 1.00 85.75 134 PHE A CA 1
ATOM 1096 C C . PHE A 1 134 ? -21.749 -5.753 -10.445 1.00 85.75 134 PHE A C 1
ATOM 1098 O O . PHE A 1 134 ? -22.489 -5.460 -11.382 1.00 85.75 134 PHE A O 1
ATOM 1105 N N . SER A 1 135 ? -20.631 -5.068 -10.192 1.00 86.75 135 SER A N 1
ATOM 1106 C CA . SER A 1 135 ? -20.155 -3.949 -11.012 1.00 86.75 135 SER A CA 1
ATOM 1107 C C . SER A 1 135 ? -18.637 -3.883 -11.033 1.00 86.75 135 SER A C 1
ATOM 1109 O O . SER A 1 135 ? -17.988 -3.290 -10.166 1.00 86.75 135 SER A O 1
ATOM 1111 N N . SER A 1 136 ? -18.068 -4.450 -12.095 1.00 85.00 136 SER A N 1
ATOM 1112 C CA . SER A 1 136 ? -16.649 -4.299 -12.400 1.00 85.00 136 SER A CA 1
ATOM 1113 C C . SER A 1 136 ? -16.297 -2.838 -12.691 1.00 85.00 136 SER A C 1
ATOM 1115 O O . SER A 1 136 ? -15.279 -2.354 -12.210 1.00 85.00 136 SER A O 1
ATOM 1117 N N . GLU A 1 137 ? -17.152 -2.107 -13.412 1.00 88.19 137 GLU A N 1
ATOM 1118 C CA . GLU A 1 137 ? -16.929 -0.697 -13.769 1.00 88.19 137 GLU A CA 1
ATOM 1119 C C . GLU A 1 137 ? -16.835 0.202 -12.535 1.00 88.19 137 GLU A C 1
ATOM 1121 O O . GLU A 1 137 ? -15.918 1.014 -12.409 1.00 88.19 137 GLU A O 1
ATOM 1126 N N . GLY A 1 138 ? -17.747 0.017 -11.580 1.00 88.88 138 GLY A N 1
ATOM 1127 C CA . GLY A 1 138 ? -17.746 0.792 -10.349 1.00 88.88 138 GLY A CA 1
ATOM 1128 C C . GLY A 1 138 ? -16.546 0.478 -9.457 1.00 88.88 138 GLY A C 1
ATOM 1129 O O . GLY A 1 138 ? -16.057 1.363 -8.753 1.00 88.88 138 GLY A O 1
ATOM 1130 N N . LEU A 1 139 ? -16.042 -0.761 -9.492 1.00 88.94 139 LEU A N 1
ATOM 1131 C CA . LEU A 1 139 ? -14.806 -1.125 -8.802 1.00 88.94 139 LEU A CA 1
ATOM 1132 C C . LEU A 1 139 ? -13.582 -0.498 -9.484 1.00 88.94 139 LEU A C 1
ATOM 1134 O O . LEU A 1 139 ? -12.716 0.023 -8.790 1.00 88.94 139 LEU A O 1
ATOM 1138 N N . VAL A 1 140 ? -13.521 -0.488 -10.819 1.00 88.56 140 VAL A N 1
ATOM 1139 C CA . VAL A 1 140 ? -12.447 0.175 -11.585 1.00 88.56 140 VAL A CA 1
ATOM 1140 C C . VAL A 1 140 ? -12.380 1.664 -11.256 1.00 88.56 140 VAL A C 1
ATOM 1142 O O . VAL A 1 140 ? -11.294 2.201 -11.015 1.00 88.56 140 VAL A O 1
ATOM 1145 N N . GLU A 1 141 ? -13.535 2.324 -11.201 1.00 90.50 141 GLU A N 1
ATOM 1146 C CA . GLU A 1 141 ? -13.628 3.741 -10.862 1.00 90.50 141 GLU A CA 1
ATOM 1147 C C . GLU A 1 141 ? -13.127 4.008 -9.435 1.00 90.50 141 GLU A C 1
ATOM 1149 O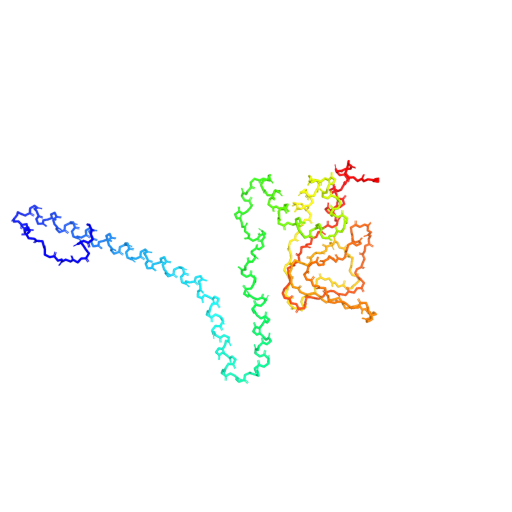 O . GLU A 1 141 ? -12.337 4.927 -9.198 1.00 90.50 141 GLU A O 1
ATOM 1154 N N . LEU A 1 142 ? -13.511 3.150 -8.488 1.00 91.56 142 LEU A N 1
ATOM 1155 C CA . LEU A 1 142 ? -13.051 3.199 -7.102 1.00 91.56 142 LEU A CA 1
ATOM 1156 C C . LEU A 1 142 ? -11.535 2.989 -6.996 1.00 91.56 142 LEU A C 1
ATOM 1158 O O . LEU A 1 142 ? -10.856 3.792 -6.353 1.00 91.56 142 LEU A O 1
ATOM 1162 N N . CYS A 1 143 ? -10.994 1.981 -7.685 1.00 89.25 143 CYS A N 1
ATOM 1163 C CA . CYS A 1 143 ? -9.556 1.719 -7.762 1.00 89.25 143 CYS A CA 1
ATOM 1164 C C . CYS A 1 143 ? -8.770 2.889 -8.354 1.00 89.25 143 CYS A C 1
ATOM 1166 O O . CYS A 1 143 ? -7.604 3.089 -8.022 1.00 89.25 143 CYS A O 1
ATOM 1168 N N . THR A 1 144 ? -9.397 3.652 -9.245 1.00 87.38 144 THR A N 1
ATOM 1169 C CA . THR A 1 144 ? -8.735 4.737 -9.967 1.00 87.38 144 THR A CA 1
ATOM 1170 C C . THR A 1 144 ? -8.768 6.054 -9.208 1.00 87.38 144 THR A C 1
ATOM 1172 O O . THR A 1 144 ? -7.783 6.790 -9.246 1.00 87.38 144 THR A O 1
ATOM 1175 N N . LYS A 1 145 ? -9.873 6.357 -8.519 1.00 89.81 145 LYS A N 1
ATOM 1176 C CA . LYS A 1 145 ? -10.103 7.679 -7.918 1.00 89.81 145 LYS A CA 1
ATOM 1177 C C . LYS A 1 145 ? -9.988 7.718 -6.399 1.00 89.81 145 LYS A C 1
ATOM 1179 O O . LYS A 1 145 ? -9.681 8.776 -5.861 1.00 89.81 145 LYS A O 1
ATOM 1184 N N . ALA A 1 146 ? -10.247 6.609 -5.707 1.00 93.56 146 ALA A N 1
ATOM 1185 C CA . ALA A 1 146 ? -10.353 6.595 -4.247 1.00 93.56 146 ALA A CA 1
ATOM 1186 C C . ALA A 1 146 ? -9.200 5.858 -3.549 1.00 93.56 146 ALA A C 1
ATOM 1188 O O . ALA A 1 146 ? -9.143 5.855 -2.322 1.00 93.56 146 ALA A O 1
ATOM 1189 N N . ILE A 1 147 ? -8.280 5.240 -4.295 1.00 92.75 147 ILE A N 1
ATOM 1190 C CA . ILE A 1 147 ? -7.168 4.476 -3.721 1.00 92.75 147 ILE A CA 1
ATOM 1191 C C . ILE A 1 147 ? -5.870 5.267 -3.745 1.00 92.75 147 ILE A C 1
ATOM 1193 O O . ILE A 1 147 ? -5.527 5.935 -4.717 1.00 92.75 147 ILE A O 1
ATOM 1197 N N . SER A 1 148 ? -5.124 5.143 -2.653 1.00 90.69 148 SER A N 1
ATOM 1198 C CA . SER A 1 148 ? -3.771 5.661 -2.505 1.00 90.69 148 SER A CA 1
ATOM 1199 C C . SER A 1 148 ? -2.886 4.635 -1.804 1.00 90.69 148 SER A C 1
ATOM 1201 O O . SER A 1 148 ? -3.352 3.863 -0.969 1.00 90.69 148 SER A O 1
ATOM 1203 N N . GLU A 1 149 ? -1.602 4.626 -2.134 1.00 89.00 149 GLU A N 1
ATOM 1204 C CA . GLU A 1 149 ? -0.605 3.776 -1.485 1.00 89.00 149 GLU A CA 1
ATOM 1205 C C . GLU A 1 149 ? 0.161 4.592 -0.440 1.00 89.00 149 GLU A C 1
ATOM 1207 O O . GLU A 1 149 ? 0.531 5.743 -0.683 1.00 89.00 149 GLU A O 1
ATOM 1212 N N . ARG A 1 150 ? 0.443 3.993 0.716 1.00 88.50 150 ARG A N 1
ATOM 1213 C CA . ARG A 1 150 ? 1.236 4.594 1.790 1.00 88.50 150 ARG A CA 1
ATOM 1214 C C . ARG A 1 150 ? 2.224 3.571 2.331 1.00 88.50 150 ARG A C 1
ATOM 1216 O O . ARG A 1 150 ? 1.820 2.499 2.769 1.00 88.50 150 ARG A O 1
ATOM 1223 N N . THR A 1 151 ? 3.494 3.943 2.361 1.00 86.81 151 THR A N 1
ATOM 1224 C CA . THR A 1 151 ? 4.533 3.181 3.057 1.00 86.81 151 THR A CA 1
ATOM 1225 C C . THR A 1 151 ? 4.655 3.698 4.480 1.00 86.81 151 THR A C 1
ATOM 1227 O O . THR A 1 151 ? 4.646 4.909 4.699 1.00 86.81 151 THR A O 1
ATOM 1230 N N . LEU A 1 152 ? 4.763 2.783 5.436 1.00 81.06 152 LEU A N 1
ATOM 1231 C CA . LEU A 1 152 ? 5.066 3.084 6.829 1.00 81.06 152 LEU A CA 1
ATOM 1232 C C . LEU A 1 152 ? 6.429 2.517 7.185 1.00 81.06 152 LEU A C 1
ATOM 1234 O O . LEU A 1 152 ? 6.723 1.365 6.858 1.00 81.06 152 LEU A O 1
ATOM 1238 N N . ILE A 1 153 ? 7.232 3.290 7.908 1.00 82.06 153 ILE A N 1
ATOM 1239 C CA . ILE A 1 153 ? 8.443 2.760 8.542 1.00 82.06 153 ILE A CA 1
ATOM 1240 C C . ILE A 1 153 ? 8.107 2.112 9.889 1.00 82.06 153 ILE A C 1
ATOM 1242 O O . ILE A 1 153 ? 7.101 2.424 10.521 1.00 82.06 153 ILE A O 1
ATOM 1246 N N . CYS A 1 154 ? 8.964 1.208 10.360 1.00 84.38 154 CYS A N 1
ATOM 1247 C CA . CYS A 1 154 ? 8.816 0.620 11.691 1.00 84.38 154 CYS A CA 1
ATOM 1248 C C . CYS A 1 154 ? 8.745 1.707 12.776 1.00 84.38 154 CYS A C 1
ATOM 1250 O O . CYS A 1 154 ? 9.563 2.626 12.798 1.00 84.38 154 CYS A O 1
ATOM 1252 N N . GLY A 1 155 ? 7.796 1.563 13.696 1.00 78.25 155 GLY A N 1
ATOM 1253 C CA . GLY A 1 155 ? 7.488 2.524 14.750 1.00 78.25 155 GLY A CA 1
ATOM 1254 C C . GLY A 1 155 ? 6.602 3.688 14.300 1.00 78.25 155 GLY A C 1
ATOM 1255 O O . GLY A 1 155 ? 6.143 4.449 15.148 1.00 78.25 155 GLY A O 1
ATOM 1256 N N . GLU A 1 156 ? 6.323 3.841 13.001 1.00 82.50 156 GLU A N 1
ATOM 1257 C CA . GLU A 1 156 ? 5.417 4.880 12.513 1.00 82.50 156 GLU A CA 1
ATOM 1258 C C . GLU A 1 156 ? 3.960 4.532 12.838 1.00 82.50 156 GLU A C 1
ATOM 1260 O O . GLU A 1 156 ? 3.503 3.400 12.660 1.00 82.50 156 GLU A O 1
ATOM 1265 N N . MET A 1 157 ? 3.203 5.530 13.291 1.00 88.50 157 MET A N 1
ATOM 1266 C CA . MET A 1 157 ? 1.766 5.400 13.511 1.00 88.50 157 MET A CA 1
ATOM 1267 C C . MET A 1 157 ? 0.991 5.529 12.195 1.00 88.50 157 MET A C 1
ATOM 1269 O O . MET A 1 157 ? 1.074 6.543 11.496 1.00 88.50 157 MET A O 1
ATOM 1273 N N . LEU A 1 158 ? 0.158 4.529 11.895 1.00 93.44 158 LEU A N 1
ATOM 1274 C CA . LEU A 1 158 ? -0.809 4.600 10.801 1.00 93.44 158 LEU A CA 1
ATOM 1275 C C . LEU A 1 158 ? -1.927 5.599 11.138 1.00 93.44 158 LEU A C 1
ATOM 1277 O O . LEU A 1 158 ? -2.226 6.474 10.322 1.00 93.44 158 LEU A O 1
ATOM 1281 N N . PHE A 1 159 ? -2.505 5.480 12.339 1.00 93.81 159 PHE A N 1
ATOM 1282 C CA . PHE A 1 159 ? -3.497 6.398 12.906 1.00 93.81 159 PHE A CA 1
ATOM 1283 C C . PHE A 1 159 ? -3.431 6.414 14.440 1.00 93.81 159 PHE A C 1
ATOM 1285 O O . PHE A 1 159 ? -2.925 5.483 15.069 1.00 93.81 159 PHE A O 1
ATOM 1292 N N . THR A 1 160 ? -3.968 7.479 15.036 1.00 91.69 160 THR A N 1
ATOM 1293 C CA . THR A 1 160 ? -3.955 7.728 16.485 1.00 91.69 160 THR A CA 1
ATOM 1294 C C . THR A 1 160 ? -5.367 7.677 17.061 1.00 91.69 160 THR A C 1
ATOM 1296 O O . THR A 1 160 ? -6.333 8.043 16.390 1.00 91.69 160 THR A O 1
ATOM 1299 N N . THR A 1 161 ? -5.480 7.276 18.325 1.00 93.44 161 THR A N 1
ATOM 1300 C CA . THR A 1 161 ? -6.728 7.303 19.095 1.00 93.44 161 THR A CA 1
ATOM 1301 C C . THR A 1 161 ? -7.399 8.675 19.077 1.00 93.44 161 THR A C 1
ATOM 1303 O O . THR A 1 161 ? -6.736 9.709 19.154 1.00 93.44 161 THR A O 1
ATOM 1306 N N . GLY A 1 162 ? -8.729 8.690 19.003 1.00 91.31 162 GLY A N 1
ATOM 1307 C CA . GLY A 1 162 ? -9.540 9.905 19.094 1.00 91.31 162 GLY A CA 1
ATOM 1308 C C . GLY A 1 162 ? -9.567 10.750 17.818 1.00 91.31 162 GLY A C 1
ATOM 1309 O O . GLY A 1 162 ? -10.287 11.745 17.763 1.00 91.31 162 GLY A O 1
ATOM 1310 N N . LYS A 1 163 ? -8.826 10.367 16.770 1.00 92.50 163 LYS A N 1
ATOM 1311 C CA . LYS A 1 163 ? -8.898 11.019 15.458 1.00 92.50 163 LYS A CA 1
ATOM 1312 C C . LYS A 1 163 ? -10.052 10.448 14.639 1.00 92.50 163 LYS A C 1
ATOM 1314 O O . LYS A 1 163 ? -10.266 9.234 14.614 1.00 92.50 163 LYS A O 1
ATOM 1319 N N . VAL A 1 164 ? -10.782 11.335 13.965 1.00 94.81 164 VAL A N 1
ATOM 1320 C CA . VAL A 1 164 ? -11.816 10.951 12.997 1.00 94.81 164 VAL A CA 1
ATOM 1321 C C . VAL A 1 164 ? -11.151 10.164 11.874 1.00 94.81 164 VAL A C 1
ATOM 1323 O O . VAL A 1 164 ? -10.141 10.598 11.323 1.00 94.81 164 VAL A O 1
ATOM 1326 N N . ALA A 1 165 ? -11.698 8.992 11.575 1.00 95.19 165 ALA A N 1
ATOM 1327 C CA . ALA A 1 165 ? -11.211 8.158 10.496 1.00 95.19 165 ALA A CA 1
ATOM 1328 C C . ALA A 1 165 ? -11.721 8.702 9.157 1.00 95.19 165 ALA A C 1
ATOM 1330 O O . ALA A 1 165 ? -12.906 9.001 9.002 1.00 95.19 165 ALA A O 1
ATOM 1331 N N . GLU A 1 166 ? -10.825 8.793 8.179 1.00 95.62 166 GLU A N 1
ATOM 1332 C CA . GLU A 1 166 ? -11.149 9.251 6.820 1.00 95.62 166 GLU A CA 1
ATOM 1333 C C . GLU A 1 166 ? -10.970 8.147 5.777 1.00 95.62 166 GLU A C 1
ATOM 1335 O O . GLU A 1 166 ? -11.532 8.220 4.685 1.00 95.62 166 GLU A O 1
ATOM 1340 N N . LYS A 1 167 ? -10.187 7.115 6.107 1.00 96.69 167 LYS A N 1
ATOM 1341 C CA . LYS A 1 167 ? -9.751 6.086 5.165 1.00 96.69 167 LYS A CA 1
ATOM 1342 C C . LYS A 1 167 ? -9.840 4.700 5.784 1.00 96.69 167 LYS A C 1
ATOM 1344 O O . LYS A 1 167 ? -9.565 4.521 6.971 1.00 96.69 167 LYS A O 1
ATOM 1349 N N . MET A 1 168 ? -10.203 3.733 4.953 1.00 95.94 168 MET A N 1
ATOM 1350 C CA . MET A 1 168 ? -10.063 2.306 5.225 1.00 95.94 168 MET A CA 1
ATOM 1351 C C . MET A 1 168 ? -8.692 1.854 4.720 1.00 95.94 168 MET A C 1
ATOM 1353 O O . MET A 1 168 ? -8.193 2.393 3.734 1.00 95.94 168 MET A O 1
ATOM 1357 N N . PHE A 1 169 ? -8.075 0.868 5.365 1.00 96.06 169 PHE A N 1
ATOM 1358 C CA . PHE A 1 169 ? -6.728 0.420 5.010 1.00 96.06 169 PHE A CA 1
ATOM 1359 C C . PHE A 1 169 ? -6.676 -1.081 4.736 1.00 96.06 169 PHE A C 1
ATOM 1361 O O . PHE A 1 169 ? -7.387 -1.859 5.366 1.00 96.06 169 PHE A O 1
ATOM 1368 N N . PHE A 1 170 ? -5.778 -1.492 3.847 1.00 95.00 170 PHE A N 1
ATOM 1369 C CA . PHE A 1 170 ? -5.430 -2.883 3.577 1.00 95.00 170 PHE A CA 1
ATOM 1370 C C . PHE A 1 170 ? -3.927 -3.073 3.772 1.00 95.00 170 PHE A C 1
ATOM 1372 O O . PHE A 1 170 ? -3.123 -2.337 3.193 1.00 95.00 170 PHE A O 1
ATOM 1379 N N . ALA A 1 171 ? -3.541 -4.074 4.563 1.00 92.88 171 ALA A N 1
ATOM 1380 C CA . ALA A 1 171 ? -2.144 -4.438 4.768 1.00 92.88 171 ALA A CA 1
ATOM 1381 C C . ALA A 1 171 ? -1.639 -5.257 3.568 1.00 92.88 171 ALA A C 1
ATOM 1383 O O . ALA A 1 171 ? -1.909 -6.462 3.449 1.00 92.88 171 ALA A O 1
ATOM 1384 N N . ALA A 1 172 ? -0.924 -4.596 2.655 1.00 87.88 172 ALA A N 1
ATOM 1385 C CA . ALA A 1 172 ? -0.389 -5.219 1.449 1.00 87.88 172 ALA A CA 1
ATOM 1386 C C . ALA A 1 172 ? 0.892 -6.013 1.725 1.00 87.88 172 ALA A C 1
ATOM 1388 O O . ALA A 1 172 ? 1.086 -7.073 1.124 1.00 87.88 172 ALA A O 1
ATOM 1389 N N . SER A 1 173 ? 1.728 -5.527 2.645 1.00 85.88 173 SER A N 1
ATOM 1390 C CA . SER A 1 173 ? 2.868 -6.246 3.219 1.00 85.88 173 SER A CA 1
ATOM 1391 C C . SER A 1 173 ? 3.222 -5.699 4.601 1.00 85.88 173 SER A C 1
ATOM 1393 O O . SER A 1 173 ? 2.899 -4.556 4.918 1.00 85.88 173 SER A O 1
ATOM 1395 N N . GLY A 1 174 ? 3.934 -6.499 5.393 1.00 84.00 174 GLY A N 1
ATOM 1396 C CA . GLY A 1 174 ? 4.376 -6.121 6.736 1.00 84.00 174 GLY A CA 1
ATOM 1397 C C . GLY A 1 174 ? 3.386 -6.518 7.831 1.00 84.00 174 GLY A C 1
ATOM 1398 O O . GLY A 1 174 ? 2.442 -7.284 7.601 1.00 84.00 174 GLY A O 1
ATOM 1399 N N . PHE A 1 175 ? 3.662 -6.011 9.028 1.00 86.62 175 PHE A N 1
ATOM 1400 C CA . PHE A 1 175 ? 2.931 -6.258 10.265 1.00 86.62 175 PHE A CA 1
ATOM 1401 C C . PHE A 1 175 ? 2.682 -4.948 11.003 1.00 86.62 175 PHE A C 1
ATOM 1403 O O . PHE A 1 175 ? 3.584 -4.121 11.168 1.00 86.62 175 PHE A O 1
ATOM 1410 N N . LEU A 1 176 ? 1.456 -4.802 11.484 1.00 92.31 176 LEU A N 1
ATOM 1411 C CA . LEU A 1 176 ? 0.969 -3.655 12.232 1.00 92.31 176 LEU A CA 1
ATOM 1412 C C . LEU A 1 176 ? 0.483 -4.136 13.601 1.00 92.31 176 LEU A C 1
ATOM 1414 O O . LEU A 1 176 ? -0.064 -5.229 13.720 1.00 92.31 176 LEU A O 1
ATOM 1418 N N . ARG A 1 177 ? 0.620 -3.313 14.631 1.00 93.94 177 ARG A N 1
ATOM 1419 C CA . ARG A 1 177 ? 0.149 -3.579 15.988 1.00 93.94 177 ARG A CA 1
ATOM 1420 C C . ARG A 1 177 ? -0.963 -2.610 16.360 1.00 93.94 177 ARG A C 1
ATOM 1422 O O . ARG A 1 177 ? -0.789 -1.399 16.248 1.00 93.94 177 ARG A O 1
ATOM 1429 N N . TYR A 1 178 ? -2.104 -3.151 16.767 1.00 95.06 178 TYR A N 1
ATOM 1430 C CA . TYR A 1 178 ? -3.231 -2.400 17.305 1.00 95.06 178 TYR A CA 1
ATOM 1431 C C . TYR A 1 178 ? -3.161 -2.452 18.829 1.00 95.06 178 TYR A C 1
ATOM 1433 O O . TYR A 1 178 ? -3.275 -3.534 19.409 1.00 95.06 178 TYR A O 1
ATOM 1441 N N . GLU A 1 179 ? -2.944 -1.308 19.475 1.00 91.88 179 GLU A N 1
ATOM 1442 C CA . GLU A 1 179 ? -2.715 -1.228 20.924 1.00 91.88 179 GLU A CA 1
ATOM 1443 C C . GLU A 1 179 ? -3.981 -0.775 21.653 1.00 91.88 179 GLU A C 1
ATOM 1445 O O . GLU A 1 179 ? -4.129 0.386 22.030 1.00 91.88 179 GLU A O 1
ATOM 1450 N N . HIS A 1 180 ? -4.931 -1.691 21.830 1.00 91.75 180 HIS A N 1
ATOM 1451 C CA . HIS A 1 180 ? -6.211 -1.365 22.444 1.00 91.75 180 HIS A CA 1
ATOM 1452 C C . HIS A 1 180 ? -6.097 -1.190 23.973 1.00 91.75 180 HIS A C 1
ATOM 1454 O O . HIS A 1 180 ? -5.420 -1.990 24.623 1.00 91.75 180 HIS A O 1
ATOM 1460 N N . PRO A 1 181 ? -6.803 -0.212 24.589 1.00 85.88 181 PRO A N 1
ATOM 1461 C CA . PRO A 1 181 ? -6.783 -0.020 26.044 1.00 85.88 181 PRO A CA 1
ATOM 1462 C C . PRO A 1 181 ? -7.209 -1.265 26.831 1.00 85.88 181 PRO A C 1
ATOM 1464 O O . PRO A 1 181 ? -6.666 -1.563 27.892 1.00 85.88 181 PRO A O 1
ATOM 1467 N N . THR A 1 182 ? -8.169 -2.024 26.299 1.00 88.31 182 THR A N 1
ATOM 1468 C CA . THR A 1 182 ? -8.481 -3.362 26.810 1.00 88.31 182 THR A CA 1
ATOM 1469 C C . THR A 1 182 ? -7.524 -4.369 26.178 1.00 88.31 182 THR A C 1
ATOM 1471 O O . THR A 1 182 ? -7.691 -4.732 25.015 1.00 88.31 182 THR A O 1
ATOM 1474 N N . GLY A 1 183 ? -6.545 -4.845 26.953 1.00 81.81 183 GLY A N 1
ATOM 1475 C CA . GLY A 1 183 ? -5.498 -5.774 26.502 1.00 81.81 183 GLY A CA 1
ATOM 1476 C C . GLY A 1 183 ? -5.959 -6.965 25.639 1.00 81.81 183 GLY A C 1
ATOM 1477 O O . GLY A 1 183 ? -5.286 -7.250 24.652 1.00 81.81 183 GLY A O 1
ATOM 1478 N N . PRO A 1 184 ? -7.110 -7.619 25.909 1.00 85.44 184 PRO A N 1
ATOM 1479 C CA . PRO A 1 184 ? -7.621 -8.706 25.061 1.00 85.44 184 PRO A CA 1
ATOM 1480 C C . PRO A 1 184 ? -7.964 -8.297 23.620 1.00 85.44 184 PRO A C 1
ATOM 1482 O O . PRO A 1 184 ? -8.053 -9.148 22.742 1.00 85.44 184 PRO A O 1
ATOM 1485 N N . CYS A 1 185 ? -8.180 -7.005 23.372 1.00 85.62 185 CYS A N 1
ATOM 1486 C CA . CYS A 1 185 ? -8.509 -6.468 22.053 1.00 85.62 185 CYS A CA 1
ATOM 1487 C C . CYS A 1 185 ? -7.269 -5.989 21.282 1.00 85.62 185 CYS A C 1
ATOM 1489 O O . CYS A 1 185 ? -7.403 -5.564 20.135 1.00 85.62 185 CYS A O 1
ATOM 1491 N N . SER A 1 186 ? -6.079 -6.032 21.890 1.00 90.62 186 SER A N 1
ATOM 1492 C CA . SER A 1 186 ? -4.829 -5.731 21.196 1.00 90.62 186 SER A CA 1
ATOM 1493 C C . SER A 1 186 ? -4.482 -6.862 20.239 1.00 90.62 186 SER A C 1
ATOM 1495 O O . SER A 1 186 ? -4.510 -8.035 20.610 1.00 90.62 186 SER A O 1
ATOM 1497 N N . GLN A 1 187 ? -4.167 -6.516 18.994 1.00 92.31 187 GLN A N 1
ATOM 1498 C CA . GLN A 1 187 ? -3.939 -7.498 17.936 1.00 92.31 187 GLN A CA 1
ATOM 1499 C C . GLN A 1 187 ? -2.771 -7.094 17.046 1.00 92.31 187 GLN A C 1
ATOM 1501 O O . GLN A 1 187 ? -2.592 -5.919 16.722 1.00 92.31 187 GLN A O 1
ATOM 1506 N N . THR A 1 188 ? -2.006 -8.088 16.601 1.00 92.00 188 THR A N 1
ATOM 1507 C CA . THR A 1 188 ? -1.028 -7.915 15.527 1.00 92.00 188 THR A CA 1
ATOM 1508 C C . THR A 1 188 ? -1.684 -8.293 14.209 1.00 92.00 188 THR A C 1
ATOM 1510 O O . THR A 1 188 ? -2.112 -9.428 14.011 1.00 92.00 188 THR A O 1
ATOM 1513 N N . ILE A 1 189 ? -1.764 -7.327 13.308 1.00 92.25 189 ILE A N 1
ATOM 1514 C CA . ILE A 1 189 ? -2.390 -7.443 12.002 1.00 92.25 189 ILE A CA 1
ATOM 1515 C C . ILE A 1 189 ? -1.299 -7.707 10.967 1.00 92.25 189 ILE A C 1
ATOM 1517 O O . ILE A 1 189 ? -0.369 -6.917 10.805 1.00 92.25 189 ILE A O 1
ATOM 1521 N N . GLY A 1 190 ? -1.409 -8.841 10.282 1.00 86.50 190 GLY A N 1
ATOM 1522 C CA . GLY A 1 190 ? -0.483 -9.243 9.230 1.00 86.50 190 GLY A CA 1
ATOM 1523 C C . GLY A 1 190 ? -0.941 -8.853 7.827 1.00 86.50 190 GLY A C 1
ATOM 1524 O O . GLY A 1 190 ? -2.011 -8.284 7.605 1.00 86.50 190 GLY A O 1
ATOM 1525 N N . THR A 1 191 ? -0.116 -9.229 6.854 1.00 88.06 191 THR A N 1
ATOM 1526 C CA . THR A 1 191 ? -0.423 -9.103 5.426 1.00 88.06 191 THR A CA 1
ATOM 1527 C C . THR A 1 191 ? -1.707 -9.857 5.087 1.00 88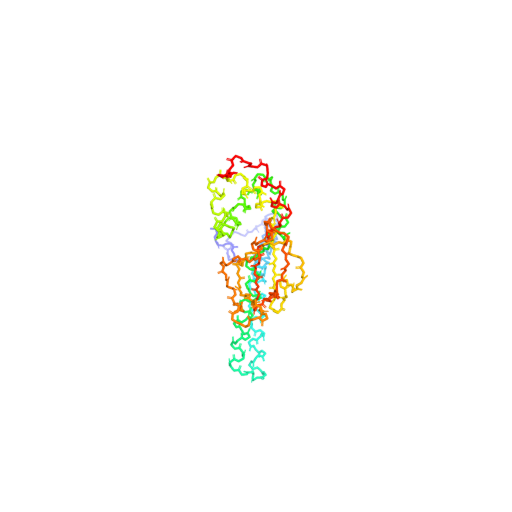.06 191 THR A C 1
ATOM 1529 O O . THR A 1 191 ? -1.849 -11.014 5.471 1.00 88.06 191 THR A O 1
ATOM 1532 N N . GLY A 1 192 ? -2.637 -9.237 4.356 1.00 84.75 192 GLY A N 1
ATOM 1533 C CA . GLY A 1 192 ? -3.946 -9.861 4.108 1.00 84.75 192 GLY A CA 1
ATOM 1534 C C . GLY A 1 192 ? -5.110 -9.053 4.641 1.00 84.75 192 GLY A C 1
ATOM 1535 O O . GLY A 1 192 ? -6.129 -8.922 3.971 1.00 84.75 192 GLY A O 1
ATOM 1536 N N . ALA A 1 193 ? -4.945 -8.515 5.840 1.00 91.06 193 ALA A N 1
ATOM 1537 C CA . ALA A 1 193 ? -6.048 -7.967 6.601 1.00 91.06 193 ALA A CA 1
ATOM 1538 C C . ALA A 1 193 ? -6.461 -6.565 6.136 1.00 91.06 193 ALA A C 1
ATOM 1540 O O . ALA A 1 193 ? -5.661 -5.797 5.589 1.00 91.06 193 ALA A O 1
ATOM 1541 N N . TRP A 1 194 ? -7.722 -6.237 6.405 1.00 94.31 194 TRP A N 1
ATOM 1542 C CA . TRP A 1 194 ? -8.283 -4.902 6.247 1.00 94.31 194 TRP A CA 1
ATOM 1543 C C . TRP A 1 194 ? -8.556 -4.270 7.613 1.00 94.31 194 TRP A C 1
ATOM 1545 O O . TRP A 1 194 ? -8.736 -4.959 8.615 1.00 94.31 194 TRP A O 1
ATOM 1555 N N . ILE A 1 195 ? -8.538 -2.941 7.660 1.00 94.94 195 ILE A N 1
ATOM 1556 C CA . ILE A 1 195 ? -8.545 -2.159 8.895 1.00 94.94 195 ILE A CA 1
ATOM 1557 C C . ILE A 1 195 ? -9.475 -0.962 8.714 1.00 94.94 195 ILE A C 1
ATOM 1559 O O . ILE A 1 195 ? -9.502 -0.336 7.653 1.00 94.94 195 ILE A O 1
ATOM 1563 N N . ALA A 1 196 ? -10.199 -0.620 9.781 1.00 94.31 196 ALA A N 1
ATOM 1564 C CA . ALA A 1 196 ? -11.072 0.551 9.858 1.00 94.31 196 ALA A CA 1
ATOM 1565 C C . ALA A 1 196 ? -12.213 0.579 8.821 1.00 94.31 196 ALA A C 1
ATOM 1567 O O . ALA A 1 196 ? -12.668 1.654 8.458 1.00 94.31 196 ALA A O 1
ATOM 1568 N N . GLU A 1 197 ? -12.735 -0.579 8.403 1.00 95.00 197 GLU A N 1
ATOM 1569 C CA . GLU A 1 197 ? -13.905 -0.687 7.508 1.00 95.00 197 GLU A CA 1
ATOM 1570 C C . GLU A 1 197 ? -15.109 0.202 7.894 1.00 95.00 197 GLU A C 1
ATOM 1572 O O . GLU A 1 197 ? -15.683 0.818 6.991 1.00 95.00 197 GLU A O 1
ATOM 1577 N N . PRO A 1 198 ? -15.480 0.365 9.188 1.00 94.44 198 PRO A N 1
ATOM 1578 C CA . PRO A 1 198 ? -16.639 1.178 9.567 1.00 94.44 198 PRO A CA 1
ATOM 1579 C C . PRO A 1 198 ? -16.612 2.623 9.047 1.00 94.44 198 PRO A C 1
ATOM 1581 O O . PRO A 1 198 ? -17.667 3.234 8.892 1.00 94.44 198 PRO A O 1
ATOM 1584 N N . VAL A 1 199 ? -15.429 3.162 8.733 1.00 96.00 199 VAL A N 1
ATOM 1585 C CA . VAL A 1 199 ? -15.240 4.515 8.184 1.00 96.00 199 VAL A CA 1
ATOM 1586 C C . VAL A 1 199 ? -16.006 4.777 6.883 1.00 96.00 199 VAL A C 1
ATOM 1588 O O . VAL A 1 199 ? -16.339 5.925 6.568 1.00 96.00 199 VAL A O 1
ATOM 1591 N N . LEU A 1 200 ? -16.291 3.722 6.117 1.00 94.44 200 LEU A N 1
ATOM 1592 C CA . LEU A 1 200 ? -17.027 3.825 4.862 1.00 94.44 200 LEU A CA 1
ATOM 1593 C C . LEU A 1 200 ? -18.505 4.151 5.110 1.00 94.44 200 LEU A C 1
ATOM 1595 O O . LEU A 1 200 ? -19.095 4.950 4.379 1.00 94.44 200 LEU A O 1
ATOM 1599 N N . TRP A 1 201 ? -19.068 3.587 6.178 1.00 92.88 201 TRP A N 1
ATOM 1600 C CA . TRP A 1 201 ? -20.505 3.559 6.450 1.00 92.88 201 TRP A CA 1
ATOM 1601 C C . TRP A 1 201 ? -20.944 4.632 7.444 1.00 92.88 201 TRP A C 1
ATOM 1603 O O . TRP A 1 201 ? -22.022 5.205 7.308 1.00 92.88 201 TRP A O 1
ATOM 1613 N N . VAL A 1 202 ? -20.109 4.914 8.447 1.00 93.75 202 VAL A N 1
ATOM 1614 C CA . VAL A 1 202 ? -20.447 5.804 9.563 1.00 93.75 202 VAL A CA 1
ATOM 1615 C C . VAL A 1 202 ? -19.337 6.814 9.840 1.00 93.75 202 VAL A C 1
ATOM 1617 O O . VAL A 1 202 ? -18.186 6.644 9.436 1.00 93.75 202 VAL A O 1
ATOM 1620 N N . LYS A 1 203 ? -19.672 7.881 10.575 1.00 92.12 203 LYS A N 1
ATOM 1621 C CA . LYS A 1 203 ? -18.669 8.788 11.146 1.00 92.12 203 LYS A CA 1
ATOM 1622 C C . LYS A 1 203 ? -17.915 8.045 12.250 1.00 92.12 203 LYS A C 1
ATOM 1624 O O . LYS A 1 203 ? -18.384 7.971 13.381 1.00 92.12 203 LYS A O 1
ATOM 1629 N N . TRP A 1 204 ? -16.781 7.459 11.887 1.00 94.50 204 TRP A N 1
ATOM 1630 C CA . TRP A 1 204 ? -15.971 6.627 12.770 1.00 94.50 204 TRP A CA 1
ATOM 1631 C C . TRP A 1 204 ? -14.809 7.415 13.383 1.00 94.50 204 TRP A C 1
ATOM 1633 O O . TRP A 1 204 ? -14.216 8.277 12.733 1.00 94.50 204 TRP A O 1
ATOM 1643 N N . VAL A 1 205 ? -14.459 7.096 14.628 1.00 95.38 205 VAL A N 1
ATOM 1644 C CA . VAL A 1 205 ? -13.295 7.645 15.339 1.00 95.38 205 VAL A CA 1
ATOM 1645 C C . VAL A 1 205 ? -12.419 6.477 15.775 1.00 95.38 205 VAL A C 1
ATOM 1647 O O . VAL A 1 205 ? -12.923 5.487 16.303 1.00 95.38 205 VAL A O 1
ATOM 1650 N N . HIS A 1 206 ? -11.108 6.569 15.547 1.00 94.44 206 HIS A N 1
ATOM 1651 C CA . HIS A 1 206 ? -10.184 5.500 15.920 1.00 94.44 206 HIS A CA 1
ATOM 1652 C C . HIS A 1 206 ? -10.164 5.305 17.441 1.00 94.44 206 HIS A C 1
ATOM 1654 O O . HIS A 1 206 ? -9.904 6.242 18.196 1.00 94.44 206 HIS A O 1
ATOM 1660 N N . VAL A 1 207 ? -10.430 4.076 17.884 1.00 92.75 207 VAL A N 1
ATOM 1661 C CA . VAL A 1 207 ? -10.541 3.731 19.312 1.00 92.75 207 VAL A CA 1
ATOM 1662 C C . VAL A 1 207 ? -9.171 3.500 19.951 1.00 92.75 207 VAL A C 1
ATOM 1664 O O . VAL A 1 207 ? -8.985 3.777 21.133 1.00 92.75 207 VAL A O 1
ATOM 1667 N N . ALA A 1 208 ? -8.200 3.029 19.174 1.00 93.62 208 ALA A N 1
ATOM 1668 C CA . ALA A 1 208 ? -6.833 2.817 19.624 1.00 93.62 208 ALA A CA 1
ATOM 1669 C C . ALA A 1 208 ? -5.826 3.166 18.516 1.00 93.62 208 ALA A C 1
ATOM 1671 O O . ALA A 1 208 ? -6.231 3.270 17.350 1.00 93.62 208 ALA A O 1
ATOM 1672 N N . PRO A 1 209 ? -4.535 3.363 18.840 1.00 93.62 209 PRO A N 1
ATOM 1673 C CA . PRO A 1 209 ? -3.535 3.644 17.834 1.00 93.62 209 PRO A CA 1
ATOM 1674 C C . PRO A 1 209 ? -3.136 2.356 17.111 1.00 93.62 209 PRO A C 1
ATOM 1676 O O . PRO A 1 209 ? -3.184 1.251 17.659 1.00 93.62 209 PRO A O 1
ATOM 1679 N N . MET A 1 210 ? -2.718 2.523 15.862 1.00 94.44 210 MET A N 1
ATOM 1680 C CA . MET A 1 210 ? -2.153 1.452 15.053 1.00 94.44 210 MET A CA 1
ATOM 1681 C C . MET A 1 210 ? -0.733 1.833 14.661 1.00 94.44 210 MET A C 1
ATOM 1683 O O . MET A 1 210 ? -0.525 2.884 14.054 1.00 94.44 210 MET A O 1
ATOM 1687 N N . ILE A 1 211 ? 0.231 0.984 14.999 1.00 90.19 211 ILE A N 1
ATOM 1688 C CA . ILE A 1 211 ? 1.663 1.245 14.832 1.00 90.19 211 ILE A CA 1
ATOM 1689 C C . ILE A 1 211 ? 2.252 0.188 13.905 1.00 90.19 211 ILE A C 1
ATOM 1691 O O . ILE A 1 211 ? 1.933 -0.991 14.018 1.00 90.19 211 ILE A O 1
ATOM 1695 N N . ALA A 1 212 ? 3.113 0.586 12.979 1.00 88.81 212 ALA A N 1
ATOM 1696 C CA . ALA A 1 212 ? 3.856 -0.350 12.151 1.00 88.81 212 ALA A CA 1
ATOM 1697 C C . ALA A 1 212 ? 4.952 -1.037 12.972 1.00 88.81 212 ALA A C 1
ATOM 1699 O O . ALA A 1 212 ? 5.842 -0.381 13.502 1.00 88.81 212 ALA A O 1
ATOM 1700 N N . ASP A 1 213 ? 4.911 -2.365 13.067 1.00 84.38 213 ASP A N 1
ATOM 1701 C CA . ASP A 1 213 ? 5.964 -3.148 13.735 1.00 84.38 213 ASP A CA 1
ATOM 1702 C C . ASP A 1 213 ? 7.134 -3.447 12.780 1.00 84.38 213 ASP A C 1
ATOM 1704 O O . ASP A 1 213 ? 8.259 -3.740 13.173 1.00 84.38 213 ASP A O 1
ATOM 1708 N N . THR A 1 214 ? 6.863 -3.362 11.478 1.00 79.94 214 THR A N 1
ATOM 1709 C CA . THR A 1 214 ? 7.826 -3.538 10.384 1.00 79.94 214 THR A CA 1
ATOM 1710 C C . THR A 1 214 ? 7.555 -2.506 9.294 1.00 79.94 214 THR A C 1
ATOM 1712 O O . THR A 1 214 ? 6.501 -1.870 9.298 1.00 79.94 214 THR A O 1
ATOM 1715 N N . SER A 1 215 ? 8.479 -2.345 8.342 1.00 82.25 215 SER A N 1
ATOM 1716 C CA . SER A 1 215 ? 8.213 -1.563 7.130 1.00 82.25 215 SER A CA 1
ATOM 1717 C C . SER A 1 215 ? 7.013 -2.174 6.409 1.00 82.25 215 SER A C 1
ATOM 1719 O O . SER A 1 215 ? 7.045 -3.346 6.024 1.00 82.25 215 SER A O 1
ATOM 1721 N N . SER A 1 216 ? 5.928 -1.412 6.320 1.00 85.00 216 SER A N 1
ATOM 1722 C CA . SER A 1 216 ? 4.624 -1.924 5.903 1.00 85.00 216 SER A CA 1
ATOM 1723 C C . SER A 1 216 ? 4.093 -1.125 4.729 1.00 85.00 216 SER A C 1
ATOM 1725 O O . SER A 1 216 ? 4.123 0.104 4.741 1.00 85.00 216 SER A O 1
ATOM 1727 N N . GLU A 1 217 ? 3.573 -1.835 3.732 1.00 88.81 217 GLU A N 1
ATOM 1728 C CA . GLU A 1 217 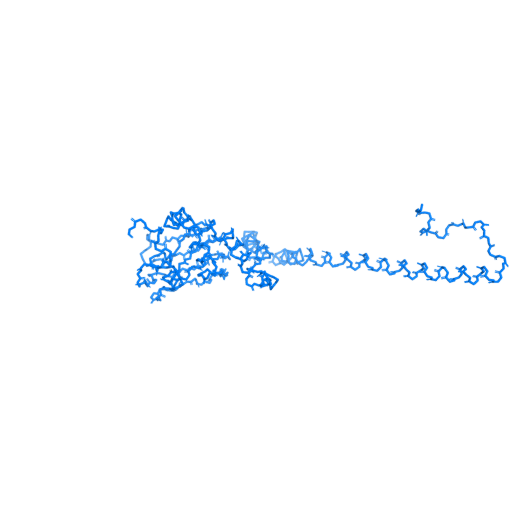? 2.909 -1.222 2.586 1.00 88.81 217 GLU A CA 1
ATOM 1729 C C . GLU A 1 217 ? 1.407 -1.280 2.801 1.00 88.81 217 GLU A C 1
ATOM 1731 O O . GLU A 1 217 ? 0.830 -2.354 3.014 1.00 88.81 217 GLU A O 1
ATOM 1736 N N . ILE A 1 218 ? 0.780 -0.113 2.751 1.00 92.38 218 ILE A N 1
ATOM 1737 C CA . ILE A 1 218 ? -0.627 0.076 3.057 1.00 92.38 218 ILE A CA 1
ATOM 1738 C C . ILE A 1 218 ? -1.334 0.611 1.825 1.00 92.38 218 ILE A C 1
ATOM 1740 O O . ILE A 1 218 ? -0.927 1.609 1.234 1.00 92.38 218 ILE A O 1
ATOM 1744 N N . ILE A 1 219 ? -2.439 -0.028 1.468 1.00 93.62 219 ILE A N 1
ATOM 1745 C CA . ILE A 1 219 ? -3.363 0.495 0.465 1.00 93.62 219 ILE A CA 1
ATOM 1746 C C . ILE A 1 219 ? -4.501 1.162 1.226 1.00 93.62 219 ILE A C 1
ATOM 1748 O O . ILE A 1 219 ? -5.185 0.518 2.018 1.00 93.62 219 ILE A O 1
ATOM 1752 N N . ALA A 1 220 ? -4.673 2.462 1.029 1.00 95.25 220 ALA A N 1
ATOM 1753 C CA . ALA A 1 220 ? -5.682 3.270 1.689 1.00 95.25 220 ALA A CA 1
ATOM 1754 C C . ALA A 1 220 ? -6.811 3.604 0.710 1.00 95.25 220 ALA A C 1
ATOM 1756 O O . ALA A 1 220 ? -6.572 4.211 -0.336 1.00 95.25 220 ALA A O 1
ATOM 1757 N N . LEU A 1 221 ? -8.033 3.232 1.080 1.00 95.94 221 LEU A N 1
ATOM 1758 C CA . LEU A 1 221 ? -9.263 3.589 0.390 1.00 95.94 221 LEU A CA 1
ATOM 1759 C C . LEU A 1 221 ? -9.905 4.795 1.080 1.00 95.94 221 LEU A C 1
ATOM 1761 O O . LEU A 1 221 ? -10.256 4.734 2.259 1.00 95.94 221 LEU A O 1
ATOM 1765 N N . ASP A 1 222 ? -10.072 5.881 0.338 1.00 96.31 222 ASP A N 1
ATOM 1766 C CA . ASP A 1 222 ? -10.685 7.111 0.818 1.00 96.31 222 ASP A CA 1
ATOM 1767 C C . ASP A 1 222 ? -12.206 6.983 0.963 1.00 96.31 222 ASP A C 1
ATOM 1769 O O . ASP A 1 222 ? -12.916 6.631 0.016 1.00 96.31 222 ASP A O 1
ATOM 1773 N N . ALA A 1 223 ? -12.725 7.294 2.154 1.00 95.56 223 ALA A N 1
ATOM 1774 C CA . ALA A 1 223 ? -14.147 7.146 2.435 1.00 95.56 223 ALA A CA 1
ATOM 1775 C C . ALA A 1 223 ? -15.000 8.222 1.743 1.00 95.56 223 ALA A C 1
ATOM 1777 O O . ALA A 1 223 ? -16.161 7.965 1.418 1.00 95.56 223 ALA A O 1
ATOM 1778 N N . ALA A 1 224 ? -14.465 9.427 1.510 1.00 94.50 224 ALA A N 1
ATOM 1779 C CA . ALA A 1 224 ? -15.191 10.469 0.787 1.00 94.50 224 ALA A CA 1
ATOM 1780 C C . ALA A 1 224 ? -15.316 10.110 -0.700 1.00 94.50 224 ALA A C 1
ATOM 1782 O O . ALA A 1 224 ? -16.425 10.144 -1.235 1.00 94.50 224 ALA A O 1
ATOM 1783 N N . GLY A 1 225 ? -14.221 9.672 -1.326 1.00 94.12 225 GLY A N 1
ATOM 1784 C CA . GLY A 1 225 ? -14.213 9.152 -2.693 1.00 94.12 225 GLY A CA 1
ATOM 1785 C C . GLY A 1 225 ? -15.146 7.952 -2.857 1.00 94.12 225 GLY A C 1
ATOM 1786 O O . GLY A 1 225 ? -15.974 7.935 -3.765 1.00 94.12 225 GLY A O 1
ATOM 1787 N N . PHE A 1 226 ? -15.105 6.994 -1.925 1.00 93.62 226 PHE A N 1
ATOM 1788 C CA . PHE A 1 226 ? -16.041 5.866 -1.898 1.00 93.62 226 PHE A CA 1
ATOM 1789 C C . PHE A 1 226 ? -17.509 6.324 -1.921 1.00 93.62 226 PHE A C 1
ATOM 1791 O O . PHE A 1 226 ? -18.283 5.907 -2.785 1.00 93.62 226 PHE A O 1
ATOM 1798 N N . ARG A 1 227 ? -17.885 7.232 -1.010 1.00 92.62 227 ARG A N 1
ATOM 1799 C CA . ARG A 1 227 ? -19.260 7.747 -0.894 1.00 92.62 227 ARG A CA 1
ATOM 1800 C C . ARG A 1 227 ? -19.714 8.558 -2.109 1.00 92.62 227 ARG A C 1
ATOM 1802 O O . ARG A 1 227 ? -20.913 8.628 -2.359 1.00 92.62 227 ARG A O 1
ATOM 1809 N N . GLN A 1 228 ? -18.790 9.155 -2.860 1.00 93.38 228 GLN A N 1
ATOM 1810 C CA . GLN A 1 228 ? -19.099 9.847 -4.116 1.00 93.38 228 GLN A CA 1
ATOM 1811 C C . GLN A 1 228 ? -19.320 8.877 -5.283 1.00 93.38 228 GLN A C 1
ATOM 1813 O O . GLN A 1 228 ? -20.163 9.140 -6.137 1.00 93.38 228 GLN A O 1
ATOM 1818 N N . ILE A 1 229 ? -18.587 7.760 -5.320 1.00 91.50 229 ILE A N 1
ATOM 1819 C CA . ILE A 1 229 ? -18.604 6.810 -6.443 1.00 91.50 229 ILE A CA 1
ATOM 1820 C C . ILE A 1 229 ? -19.779 5.833 -6.339 1.00 91.50 229 ILE A C 1
ATOM 1822 O O . ILE A 1 229 ? -20.452 5.594 -7.339 1.00 91.50 229 ILE A O 1
ATOM 1826 N N . MET A 1 230 ? -20.079 5.299 -5.148 1.00 88.75 230 MET A N 1
ATOM 1827 C CA . MET A 1 230 ? -21.151 4.300 -4.979 1.00 88.75 230 MET A CA 1
ATOM 1828 C C . MET A 1 230 ? -22.519 4.724 -5.553 1.00 88.75 230 MET A C 1
ATOM 1830 O O . MET A 1 230 ? -23.150 3.911 -6.231 1.00 88.75 230 MET A O 1
ATOM 1834 N N . PRO A 1 231 ? -22.995 5.976 -5.381 1.00 88.38 231 PRO A N 1
ATOM 1835 C CA . PRO A 1 231 ? -24.278 6.410 -5.937 1.00 88.38 231 PRO A CA 1
ATOM 1836 C C . PRO A 1 231 ? -24.326 6.482 -7.469 1.00 88.38 231 PRO A C 1
ATOM 1838 O O . PRO A 1 231 ? -25.421 6.566 -8.024 1.00 88.38 231 PRO A O 1
ATOM 1841 N N . LEU A 1 232 ? -23.180 6.484 -8.156 1.00 88.69 232 LEU A N 1
ATOM 1842 C CA . LEU A 1 232 ? -23.124 6.519 -9.621 1.00 88.69 232 LEU A CA 1
ATOM 1843 C C . LEU A 1 232 ? -23.439 5.147 -10.232 1.00 88.69 232 LEU A C 1
ATOM 1845 O O . LEU A 1 232 ? -23.984 5.073 -11.329 1.00 88.69 232 LEU A O 1
ATOM 1849 N N . PHE A 1 233 ? -23.180 4.066 -9.493 1.00 84.62 233 PHE A N 1
ATOM 1850 C CA . PHE A 1 233 ? -23.317 2.686 -9.964 1.00 84.62 233 PHE A CA 1
ATOM 1851 C C . PHE A 1 233 ? -24.488 1.942 -9.295 1.00 84.62 233 PHE A C 1
ATOM 1853 O O . PHE A 1 233 ? -24.449 0.733 -9.112 1.00 84.62 233 PHE A O 1
ATOM 1860 N N . LYS A 1 234 ? -25.586 2.644 -8.973 1.00 67.69 234 LYS A N 1
ATOM 1861 C CA . LYS A 1 234 ? -26.759 2.125 -8.224 1.00 67.69 234 LYS A CA 1
ATOM 1862 C C . LYS A 1 234 ? -27.369 0.806 -8.715 1.00 67.69 234 LYS A C 1
ATOM 1864 O O . LYS A 1 234 ? -28.004 0.121 -7.927 1.00 67.69 234 LYS A O 1
ATOM 1869 N N . ARG A 1 235 ? -27.203 0.436 -9.990 1.00 61.97 235 ARG A N 1
ATOM 1870 C CA . ARG A 1 235 ? -27.728 -0.834 -10.531 1.00 61.97 235 ARG A CA 1
ATOM 1871 C C . ARG A 1 235 ? -27.041 -2.084 -9.961 1.00 61.97 235 ARG A C 1
ATOM 1873 O O . ARG A 1 235 ? -27.488 -3.183 -10.260 1.00 61.97 235 ARG A O 1
ATOM 1880 N N . SER A 1 236 ? -25.980 -1.926 -9.170 1.00 54.88 236 SER A N 1
ATOM 1881 C CA . SER A 1 236 ? -25.136 -3.019 -8.684 1.00 54.88 236 SER A CA 1
ATOM 1882 C C . SER A 1 236 ? -25.245 -3.312 -7.187 1.00 54.88 236 SER A C 1
ATOM 1884 O O . SER A 1 236 ? -24.416 -4.049 -6.657 1.00 54.88 236 SER A O 1
ATOM 1886 N N . LEU A 1 237 ? -26.215 -2.722 -6.483 1.00 53.62 237 LEU A N 1
ATOM 1887 C CA . LEU A 1 237 ? -26.460 -3.009 -5.070 1.00 53.62 237 LEU A CA 1
ATOM 1888 C C . LEU A 1 237 ? -27.781 -3.784 -4.937 1.00 53.62 237 LEU A C 1
ATOM 1890 O O . LEU A 1 237 ? -28.798 -3.313 -5.438 1.00 53.62 237 LEU A O 1
ATOM 1894 N N . PRO A 1 238 ? -27.793 -4.963 -4.288 1.00 51.19 238 PRO A N 1
ATOM 1895 C CA . PRO A 1 238 ? -29.006 -5.762 -4.102 1.00 51.19 238 PRO A CA 1
ATOM 1896 C C . PRO A 1 238 ? -29.968 -5.212 -3.024 1.00 51.19 238 PRO A C 1
ATOM 1898 O O . PRO A 1 238 ? -30.830 -5.957 -2.561 1.00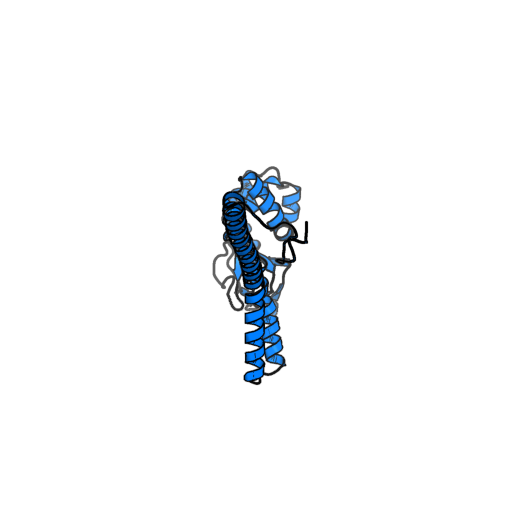 51.19 238 PRO A O 1
ATOM 1901 N N . PHE A 1 239 ? -29.838 -3.939 -2.623 1.00 49.28 239 PHE A N 1
ATOM 1902 C CA . PHE A 1 239 ? -30.673 -3.281 -1.610 1.00 49.28 239 PHE A CA 1
ATOM 1903 C C . PHE A 1 239 ? -31.145 -1.909 -2.092 1.00 49.28 239 PHE A C 1
ATOM 1905 O O . PHE A 1 239 ? -30.276 -1.112 -2.519 1.00 49.28 239 PHE A O 1
#

Secondary structure (DSSP, 8-state):
--TTSS----S----SHHHHHHHHHHHHHHHHHHHHHHHHHHHHHHHHHHHHHHHHHHHHHHHHHHHHTT--HHHHHHHHHHHHHHTTTTTT---GGG-GGGGGS-HHHHHHHHHHHHHHHHTTSHHHHHHHHH-HHHHHHHHHHTEEEEEE-TT-EEE-TTPBP-EEEEEEES-EEE--SSGGG-EEE-TT-EE-GGGGTS--B-SS-EEESS-EEEEEEEHHHHHHHGGGGGGG---

Radius of gyration: 29.82 Å; chains: 1; bounding box: 85×24×81 Å

Organism: Alexandrium catenella (NCBI:txid2925)

pLDDT: mean 78.57, std 15.21, range [38.19, 96.69]

Foldseek 3Di:
DPPPPDPPDDPDDDPDPVSVVVVVVVVVVVVVVVVVVVVVVVVVVVVVCVVVVPVVVVVVVLVVVCVVVVPDPVVSVVVVVQCVQAPVVCVVDDFPVRPVVLVVDDPVVLLVVLCVVCVVFQCLPVVVVLLCVLDVPLVSQQSRFFKDKDKDAAFDWPDAFFAWDFKKKAFQAAWKWWDAPPVVPTDIDGHSDIGDVCSLPDRDTDRTIIGGNGTTMMMIGGSVSSVVSCVVSVSRDPD